Protein AF-A0A1T4VF57-F1 (afdb_monomer_lite)

Foldseek 3Di:
DALLVVLLVVLLVVVVVVVVVVVVPPPPDDQLDDDPPVVLVVVVVLLCCLDPNNVVVVLVVLLCVCVVVVPDPVVSVVLNVVLVVLLVVLVVVQVVVLVVDFAFDPVLQVLCVVVLAVGSVRLVVDDLVSVLVSLVVCCVSGDPSVSVVCNVDSGGPPPDSSCSSVSSSSSSSSSVCVSVVVVCVVVVVVVVVVVVVVVVVVVVVD

Sequence (206 aa):
MNNYIKCGLFCSAALFIFAIISSAFFSGIELTGSVSETLGKMFTYASWSAGKQGFLITTALFCLIPFFFKWPRKKTLSVLLCFGVVLGASFVTKTVVKHVTQEPRPYTQTLASLGKVPSSAAFYDSTPESRAEILSSASHDISPWRMVHWKGETNYSFPSGHTIFAAASAIFWGALLMAEGYRLAAWLRGCVAAWLRGCVAAWLRG

Organism: NCBI:txid1121868

Secondary structure (DSSP, 8-state):
--HHHHHHHHHHHHHHHHHHHHHHTTTT--SSS---HHHHHHHHHHHHHTSTTTHHHHHHHHHHHHHHTT--HHHHHHHHHHHHHHHHHHHHHHHHHHTT--PPPHHHHHHHHTTSSS-HHHHHHS-HHHHHHHHHHTTTTS-HHHHHHHHH--S-SSS-HHHHHHHHHHHHHHHHHHHTT-THHHHHHHHHHHHHHHHHHHHS--

Structure (mmCIF, N/CA/C/O backbone):
data_AF-A0A1T4VF57-F1
#
_entry.id   AF-A0A1T4VF57-F1
#
loop_
_atom_site.group_PDB
_atom_site.id
_atom_site.type_symbol
_atom_site.label_atom_id
_atom_site.label_alt_id
_atom_site.label_comp_id
_atom_site.label_asym_id
_atom_site.label_entity_id
_atom_site.label_seq_id
_atom_site.pdbx_PDB_ins_code
_atom_site.Cartn_x
_atom_site.Cartn_y
_atom_site.Cartn_z
_atom_site.occupancy
_atom_site.B_iso_or_equiv
_atom_site.auth_seq_id
_atom_site.auth_comp_id
_atom_site.auth_asym_id
_atom_site.auth_atom_id
_atom_site.pdbx_PDB_model_num
ATOM 1 N N . MET A 1 1 ? -26.279 6.741 9.078 1.00 59.22 1 MET A N 1
ATOM 2 C CA . MET A 1 1 ? -25.029 6.087 8.619 1.00 59.22 1 MET A CA 1
ATOM 3 C C . MET A 1 1 ? -24.095 5.884 9.808 1.00 59.22 1 MET A C 1
ATOM 5 O O . MET A 1 1 ? -23.820 6.862 10.498 1.00 59.22 1 MET A O 1
ATOM 9 N N . ASN A 1 2 ? -23.670 4.641 10.068 1.00 86.19 2 ASN A N 1
ATOM 10 C CA . ASN A 1 2 ? -22.771 4.264 11.171 1.00 86.19 2 ASN A CA 1
ATOM 11 C C . ASN A 1 2 ? -21.453 5.075 11.119 1.00 86.19 2 ASN A C 1
ATOM 13 O O . ASN A 1 2 ? -20.965 5.368 10.026 1.00 86.19 2 ASN A O 1
ATOM 17 N N . ASN A 1 3 ? -20.880 5.440 12.272 1.00 85.38 3 ASN A N 1
ATOM 18 C CA . ASN A 1 3 ? -19.659 6.253 12.358 1.00 85.38 3 ASN A CA 1
ATOM 19 C C . ASN A 1 3 ? -18.481 5.605 11.607 1.00 85.38 3 ASN A C 1
ATOM 21 O O . ASN A 1 3 ? -17.795 6.272 10.839 1.00 85.38 3 ASN A O 1
ATOM 25 N N . TYR A 1 4 ? -18.327 4.282 11.719 1.00 83.75 4 TYR A N 1
ATOM 26 C CA . TYR A 1 4 ? -17.299 3.529 10.989 1.00 83.75 4 TYR A CA 1
ATOM 27 C C . TYR A 1 4 ? -17.439 3.646 9.464 1.00 83.75 4 TYR A C 1
ATOM 29 O O . TYR A 1 4 ? -16.440 3.776 8.763 1.00 83.75 4 TYR A O 1
ATOM 37 N N . ILE A 1 5 ? -18.672 3.670 8.946 1.00 85.19 5 ILE A N 1
ATOM 38 C CA . ILE A 1 5 ? -18.937 3.822 7.506 1.00 85.19 5 ILE A CA 1
ATOM 39 C C . ILE A 1 5 ? -18.572 5.239 7.046 1.00 85.19 5 ILE A C 1
ATOM 41 O O . ILE A 1 5 ? -17.954 5.401 5.998 1.00 85.19 5 ILE A O 1
ATOM 45 N N . LYS A 1 6 ? -18.893 6.267 7.847 1.00 85.44 6 LYS A N 1
ATOM 46 C CA . LYS A 1 6 ? -18.493 7.658 7.566 1.00 85.44 6 LYS A CA 1
ATOM 47 C C . LYS A 1 6 ? -16.972 7.799 7.492 1.00 85.44 6 LYS A C 1
ATOM 49 O O . LYS A 1 6 ? -16.463 8.363 6.527 1.00 85.44 6 LYS A O 1
ATOM 54 N N . CYS A 1 7 ? -16.252 7.256 8.474 1.00 84.25 7 CYS A N 1
ATOM 55 C CA . CYS A 1 7 ? -14.790 7.277 8.490 1.00 84.25 7 CYS A CA 1
ATOM 56 C C . CYS A 1 7 ? -14.190 6.476 7.325 1.00 84.25 7 CYS A C 1
ATOM 58 O O . CYS A 1 7 ? -13.241 6.938 6.700 1.00 84.25 7 CYS A O 1
ATOM 60 N N . GLY A 1 8 ? -14.775 5.324 6.979 1.00 85.12 8 GLY A N 1
ATOM 61 C CA . GLY A 1 8 ? -14.369 4.516 5.825 1.00 85.12 8 GLY A CA 1
ATOM 62 C C . GLY A 1 8 ? -14.501 5.260 4.501 1.00 85.12 8 GLY A C 1
ATOM 63 O O . GLY A 1 8 ? -13.555 5.296 3.709 1.00 85.12 8 GLY A O 1
ATOM 64 N N . LEU A 1 9 ? -15.645 5.913 4.284 1.00 86.62 9 LEU A N 1
ATOM 65 C CA . LEU A 1 9 ? -15.885 6.715 3.088 1.00 86.62 9 LEU A CA 1
ATOM 66 C C . LEU A 1 9 ? -14.925 7.907 3.013 1.00 86.62 9 LEU A C 1
ATOM 68 O O . LEU A 1 9 ? -14.359 8.167 1.955 1.00 86.62 9 LEU A O 1
ATOM 72 N N . PHE A 1 10 ? -14.682 8.583 4.140 1.00 86.12 10 PHE A N 1
ATOM 73 C CA . PHE A 1 10 ? -13.715 9.677 4.214 1.00 86.12 10 PHE A CA 1
ATOM 74 C C . PHE A 1 10 ? -12.293 9.218 3.857 1.00 86.12 10 PHE A C 1
ATOM 76 O O . PHE A 1 10 ? -11.648 9.841 3.018 1.00 86.12 10 PHE A O 1
ATOM 83 N N . CYS A 1 11 ? -11.809 8.117 4.443 1.00 82.94 11 CYS A N 1
ATOM 84 C CA . CYS A 1 11 ? -10.487 7.568 4.129 1.00 82.94 11 CYS A CA 1
ATOM 85 C C . CYS A 1 11 ? -10.366 7.173 2.651 1.00 82.94 11 CYS A C 1
ATOM 87 O O . CYS A 1 11 ? -9.345 7.451 2.025 1.00 82.94 11 CYS A O 1
ATOM 89 N N . SER A 1 12 ? -11.418 6.581 2.083 1.00 83.75 12 SER A N 1
ATOM 90 C CA . SER A 1 12 ? -11.454 6.197 0.668 1.00 83.75 12 SER A CA 1
ATOM 91 C C . SER A 1 12 ? -11.411 7.422 -0.250 1.00 83.75 12 SER A C 1
ATOM 93 O O . SER A 1 12 ? -10.604 7.469 -1.176 1.00 83.75 12 SER A O 1
ATOM 95 N N . ALA A 1 13 ? -12.217 8.448 0.041 1.00 84.31 13 ALA A N 1
ATOM 96 C CA . ALA A 1 13 ? -12.228 9.699 -0.714 1.00 84.31 13 ALA A CA 1
ATOM 97 C C . ALA A 1 13 ? -10.881 10.433 -0.625 1.00 84.31 13 ALA A C 1
ATOM 99 O O . ALA A 1 13 ? -10.367 10.899 -1.638 1.00 84.31 13 ALA A O 1
ATOM 100 N N . ALA A 1 14 ? -10.274 10.489 0.564 1.00 82.75 14 ALA A N 1
ATOM 101 C CA . ALA A 1 14 ? -8.966 11.107 0.761 1.00 82.75 14 ALA A CA 1
ATOM 102 C C . ALA A 1 14 ? -7.865 10.401 -0.048 1.00 82.75 14 ALA A C 1
ATOM 104 O O . ALA A 1 14 ? -7.053 11.071 -0.682 1.00 82.75 14 ALA A O 1
ATOM 105 N N . LEU A 1 15 ? -7.859 9.063 -0.071 1.00 82.69 15 LEU A N 1
ATOM 106 C CA . LEU A 1 15 ? -6.923 8.290 -0.893 1.00 82.69 15 LEU A CA 1
ATOM 107 C C . LEU A 1 15 ? -7.159 8.498 -2.390 1.00 82.69 15 LEU A C 1
ATOM 109 O O . LEU A 1 15 ? -6.197 8.615 -3.143 1.00 82.69 15 LEU A O 1
ATOM 113 N N . PHE A 1 16 ? -8.418 8.573 -2.821 1.00 82.56 16 PHE A N 1
ATOM 114 C CA . PHE A 1 16 ? -8.754 8.808 -4.223 1.00 82.56 16 PHE A CA 1
ATOM 115 C C . PHE A 1 16 ? -8.307 10.198 -4.693 1.00 82.56 16 PHE A C 1
ATOM 117 O O . PHE A 1 16 ? -7.649 10.320 -5.723 1.00 82.56 16 PHE A O 1
ATOM 124 N N . ILE A 1 17 ? -8.573 11.236 -3.895 1.00 82.75 17 ILE A N 1
ATOM 125 C CA . ILE A 1 17 ? -8.092 12.600 -4.154 1.00 82.75 17 ILE A CA 1
ATOM 126 C C . ILE A 1 17 ? -6.563 12.625 -4.186 1.00 82.75 17 ILE A C 1
ATOM 128 O O . ILE A 1 17 ? -5.978 13.191 -5.105 1.00 82.75 17 ILE A O 1
ATOM 132 N N . PHE A 1 18 ? -5.906 11.972 -3.224 1.00 81.62 18 PHE A N 1
ATOM 133 C CA . PHE A 1 18 ? -4.450 11.861 -3.205 1.00 81.62 18 PHE A CA 1
ATOM 134 C C . PHE A 1 18 ? -3.905 11.198 -4.477 1.00 81.62 18 PHE A C 1
ATOM 136 O O . PHE A 1 18 ? -2.915 11.675 -5.029 1.00 81.62 18 PHE A O 1
ATOM 143 N N . ALA A 1 19 ? -4.553 10.141 -4.972 1.00 79.50 19 ALA A N 1
ATOM 144 C CA . ALA A 1 19 ? -4.150 9.464 -6.199 1.00 79.50 19 ALA A CA 1
ATOM 145 C C . ALA A 1 19 ? -4.325 10.356 -7.439 1.00 79.50 19 ALA A C 1
ATOM 147 O O . ALA A 1 19 ? -3.409 10.427 -8.255 1.00 79.50 19 ALA A O 1
ATOM 148 N N . ILE A 1 20 ? -5.444 11.084 -7.550 1.00 81.06 20 ILE A N 1
ATOM 149 C CA . ILE A 1 20 ? -5.685 12.041 -8.646 1.00 81.06 20 ILE A CA 1
ATOM 150 C C . ILE A 1 20 ? -4.621 13.136 -8.641 1.00 81.06 20 ILE A C 1
ATOM 152 O O . ILE A 1 20 ? -3.968 13.370 -9.655 1.00 81.06 20 ILE A O 1
ATOM 156 N N . ILE A 1 21 ? -4.421 13.779 -7.491 1.00 80.56 21 ILE A N 1
ATOM 157 C CA . ILE A 1 21 ? -3.434 14.846 -7.331 1.00 80.56 21 ILE A CA 1
ATOM 158 C C . ILE A 1 21 ? -2.050 14.316 -7.697 1.00 80.56 21 ILE A C 1
ATOM 160 O O . ILE A 1 21 ? -1.373 14.914 -8.525 1.00 80.56 21 ILE A O 1
ATOM 164 N N . SER A 1 22 ? -1.662 13.162 -7.148 1.00 75.50 22 SER A N 1
ATOM 165 C CA . SER A 1 22 ? -0.385 12.529 -7.478 1.00 75.50 22 SER A CA 1
ATOM 166 C C . SER A 1 22 ? -0.264 12.306 -8.983 1.00 75.50 22 SER A C 1
ATOM 168 O O . SER A 1 22 ? 0.724 12.725 -9.562 1.00 75.50 22 SER A O 1
ATOM 170 N N . SER A 1 23 ? -1.280 11.755 -9.653 1.00 73.19 23 SER A N 1
ATOM 171 C CA . SER A 1 23 ? -1.226 11.515 -11.103 1.00 73.19 23 SER A CA 1
ATOM 172 C C . SER A 1 23 ? -1.010 12.788 -11.936 1.00 73.19 23 SER A C 1
ATOM 174 O O . SER A 1 23 ? -0.309 12.739 -12.945 1.00 73.19 23 SER A O 1
ATOM 176 N N . ALA A 1 24 ? -1.523 13.939 -11.485 1.00 76.25 24 ALA A N 1
ATOM 177 C CA . ALA A 1 24 ? -1.346 15.218 -12.172 1.00 76.25 24 ALA A CA 1
ATOM 178 C C . ALA A 1 24 ? 0.107 15.729 -12.127 1.00 76.25 24 ALA A C 1
ATOM 180 O O . ALA A 1 24 ? 0.554 16.404 -13.053 1.00 76.25 24 ALA A O 1
ATOM 181 N N . PHE A 1 25 ? 0.868 15.369 -11.089 1.00 66.31 25 PHE A N 1
ATOM 182 C CA . PHE A 1 25 ? 2.272 15.765 -10.924 1.00 66.31 25 PHE A CA 1
ATOM 183 C C . PHE A 1 25 ? 3.276 14.833 -11.622 1.00 66.31 25 PHE A C 1
ATOM 185 O O . PHE A 1 25 ? 4.469 15.119 -11.615 1.00 66.31 25 PHE A O 1
ATOM 192 N N . PHE A 1 26 ? 2.830 13.720 -12.215 1.00 62.88 26 PHE A N 1
ATOM 193 C CA . PHE A 1 26 ? 3.717 12.700 -12.796 1.00 62.88 26 PHE A CA 1
ATOM 194 C C . PHE A 1 26 ? 4.011 12.890 -14.294 1.00 62.88 26 PHE A C 1
ATOM 196 O O . PHE A 1 26 ? 4.678 12.046 -14.898 1.00 62.88 26 PHE A O 1
ATOM 203 N N . SER A 1 27 ? 3.548 13.977 -14.918 1.00 57.00 27 SER A N 1
ATOM 204 C CA . SER A 1 27 ? 3.875 14.248 -16.321 1.00 57.00 27 SER A CA 1
ATOM 205 C C . SER A 1 27 ? 5.373 14.564 -16.475 1.00 57.00 27 SER A C 1
ATOM 207 O O . SER A 1 27 ? 5.879 15.524 -15.905 1.00 57.00 27 SER A O 1
ATOM 209 N N . GLY A 1 28 ? 6.097 13.724 -17.226 1.00 59.72 28 GLY A N 1
ATOM 210 C CA . GLY A 1 28 ? 7.504 13.959 -17.587 1.00 59.72 28 GLY A CA 1
ATOM 211 C C . GLY A 1 28 ? 8.575 13.308 -16.699 1.00 59.72 28 GLY A C 1
ATOM 212 O O . GLY A 1 28 ? 9.713 13.767 -16.715 1.00 59.72 28 GLY A O 1
ATOM 213 N N . ILE A 1 29 ? 8.270 12.251 -15.933 1.00 64.88 29 ILE A N 1
ATOM 214 C CA . ILE A 1 29 ? 9.313 11.542 -15.164 1.00 64.88 29 ILE A CA 1
ATOM 215 C C . ILE A 1 29 ? 10.282 10.815 -16.101 1.00 64.88 29 ILE A C 1
ATOM 217 O O . ILE A 1 29 ? 9.930 9.825 -16.744 1.00 64.88 29 ILE A O 1
ATOM 221 N N . GLU A 1 30 ? 11.536 11.256 -16.102 1.00 70.94 30 GLU A N 1
ATOM 222 C CA . GLU A 1 30 ? 12.610 10.596 -16.830 1.00 70.94 30 GLU A CA 1
ATOM 223 C C . GLU A 1 30 ? 13.088 9.336 -16.087 1.00 70.94 30 GLU A C 1
ATOM 225 O O . GLU A 1 30 ? 13.605 9.378 -14.962 1.00 70.94 30 GLU A O 1
ATOM 230 N N . LEU A 1 31 ? 12.917 8.170 -16.722 1.00 71.44 31 LEU A N 1
ATOM 231 C CA . LEU A 1 31 ? 13.241 6.885 -16.103 1.00 71.44 31 LEU A CA 1
ATOM 232 C C . LEU A 1 31 ? 14.736 6.497 -16.171 1.00 71.44 31 LEU A C 1
ATOM 234 O O . LEU A 1 31 ? 15.121 5.447 -15.650 1.00 71.44 31 LEU A O 1
ATOM 238 N N . THR A 1 32 ? 15.564 7.365 -16.738 1.00 71.06 32 THR A N 1
ATOM 239 C CA . THR A 1 32 ? 17.026 7.247 -16.865 1.00 71.06 32 THR A CA 1
ATOM 240 C C . THR A 1 32 ? 17.776 8.209 -15.941 1.00 71.06 32 THR A C 1
ATOM 242 O O . THR A 1 32 ? 18.939 7.975 -15.629 1.00 71.06 32 THR A O 1
ATOM 245 N N . GLY A 1 33 ? 17.105 9.245 -15.424 1.00 72.00 33 GLY A N 1
ATOM 246 C CA . GLY A 1 33 ? 17.726 10.253 -14.565 1.00 72.00 33 GLY A CA 1
ATOM 247 C C . GLY A 1 33 ? 18.316 9.683 -13.269 1.00 72.00 33 GLY A C 1
ATOM 248 O O . GLY A 1 33 ? 17.752 8.774 -12.639 1.00 72.00 33 GLY A O 1
ATOM 249 N N . SER A 1 34 ? 19.450 10.245 -12.840 1.00 68.75 34 SER A N 1
ATOM 250 C CA . SER A 1 34 ? 20.095 9.899 -11.574 1.00 68.75 34 SER A CA 1
ATOM 251 C C . SER A 1 34 ? 19.239 10.363 -10.394 1.00 68.75 34 SER A C 1
ATOM 253 O O . SER A 1 34 ? 18.943 11.547 -10.252 1.00 68.75 34 SER A O 1
ATOM 255 N N . VAL A 1 35 ? 18.869 9.432 -9.518 1.00 72.94 35 VAL A N 1
ATOM 256 C CA . VAL A 1 35 ? 18.159 9.721 -8.265 1.00 72.94 35 VAL A CA 1
ATOM 257 C C . VAL A 1 35 ? 19.131 9.514 -7.112 1.00 72.94 35 VAL A C 1
ATOM 259 O O . VAL A 1 35 ? 19.885 8.541 -7.121 1.00 72.94 35 VAL A O 1
ATOM 262 N N . SER A 1 36 ? 19.094 10.399 -6.110 1.00 81.88 36 SER A N 1
ATOM 263 C CA . SER A 1 36 ? 19.873 10.238 -4.876 1.00 81.88 36 SER A CA 1
ATOM 264 C C . SER A 1 36 ? 19.669 8.841 -4.282 1.00 81.88 36 SER A C 1
ATOM 266 O O . SER A 1 36 ? 18.532 8.378 -4.142 1.00 81.88 36 SER A O 1
ATOM 268 N N . GLU A 1 37 ? 20.757 8.175 -3.889 1.00 78.44 37 GLU A N 1
ATOM 269 C CA . GLU A 1 37 ? 20.686 6.831 -3.310 1.00 78.44 37 GLU A CA 1
ATOM 270 C C . GLU A 1 37 ? 19.762 6.758 -2.094 1.00 78.44 37 GLU A C 1
ATOM 272 O O . GLU A 1 37 ? 19.030 5.783 -1.924 1.00 78.44 37 GLU A O 1
ATOM 277 N N . THR A 1 38 ? 19.777 7.792 -1.252 1.00 83.19 38 THR A N 1
ATOM 278 C CA . THR A 1 38 ? 18.934 7.869 -0.057 1.00 83.19 38 THR A CA 1
ATOM 279 C C . THR A 1 38 ? 17.457 7.856 -0.437 1.00 83.19 38 THR A C 1
ATOM 281 O O . THR A 1 38 ? 16.671 7.111 0.148 1.00 83.19 38 THR A O 1
ATOM 284 N N . LEU A 1 39 ? 17.078 8.623 -1.461 1.00 77.38 39 LEU A N 1
ATOM 285 C CA . LEU A 1 39 ? 15.704 8.676 -1.950 1.00 77.38 39 LEU A CA 1
ATOM 286 C C . LEU A 1 39 ? 15.277 7.343 -2.587 1.00 77.38 39 LEU A C 1
ATOM 288 O O . LEU A 1 39 ? 14.192 6.842 -2.292 1.00 77.38 39 LEU A O 1
ATOM 292 N N . GLY A 1 40 ? 16.155 6.715 -3.376 1.00 74.88 40 GLY A N 1
ATOM 293 C CA . GLY A 1 40 ? 15.913 5.381 -3.940 1.00 74.88 40 GLY A CA 1
ATOM 294 C C . GLY A 1 40 ? 15.723 4.302 -2.864 1.00 74.88 40 GLY A C 1
ATOM 295 O O . GLY A 1 40 ? 14.817 3.469 -2.964 1.00 74.88 40 GLY A O 1
ATOM 296 N N . LYS A 1 41 ? 16.519 4.346 -1.787 1.00 80.31 41 LYS A N 1
ATOM 297 C CA . LYS A 1 41 ? 16.377 3.454 -0.621 1.00 80.31 41 LYS A CA 1
ATOM 298 C C . LYS A 1 41 ? 15.048 3.679 0.103 1.00 80.31 41 LYS A C 1
ATOM 300 O O . LYS A 1 41 ? 14.370 2.704 0.417 1.00 80.31 41 LYS A O 1
ATOM 305 N N . MET A 1 42 ? 14.628 4.932 0.303 1.00 81.31 42 MET A N 1
ATOM 306 C CA . MET A 1 42 ? 13.330 5.243 0.920 1.00 81.31 42 MET A CA 1
ATOM 307 C C . MET A 1 42 ? 12.158 4.666 0.121 1.00 81.31 42 MET A C 1
ATOM 309 O O . MET A 1 42 ? 11.319 3.974 0.696 1.00 81.31 42 MET A O 1
ATOM 313 N N . PHE A 1 43 ? 12.121 4.873 -1.200 1.00 80.25 43 PHE A N 1
ATOM 314 C CA . PHE A 1 43 ? 11.073 4.284 -2.042 1.00 80.25 43 PHE A CA 1
ATOM 315 C C . PHE A 1 43 ? 11.113 2.757 -2.046 1.00 80.25 43 PHE A C 1
ATOM 317 O O . PHE A 1 43 ? 10.067 2.109 -2.023 1.00 80.25 43 PHE A O 1
ATOM 324 N N . THR A 1 44 ? 12.312 2.175 -2.012 1.00 76.94 44 THR A N 1
ATOM 325 C CA . THR A 1 44 ? 12.486 0.723 -1.940 1.00 76.94 44 THR A CA 1
ATOM 326 C C . THR A 1 44 ? 11.897 0.155 -0.656 1.00 76.94 44 THR A C 1
ATOM 328 O O . THR A 1 44 ? 11.077 -0.757 -0.727 1.00 76.94 44 THR A O 1
ATOM 331 N N . TYR A 1 45 ? 12.240 0.717 0.505 1.00 81.06 45 TYR A N 1
ATOM 332 C CA . TYR A 1 45 ? 11.702 0.249 1.782 1.00 81.06 45 TYR A CA 1
ATOM 333 C C . TYR A 1 45 ? 10.200 0.499 1.912 1.00 81.06 45 TYR A C 1
ATOM 335 O O . TYR A 1 45 ? 9.482 -0.373 2.402 1.00 81.06 45 TYR A O 1
ATOM 343 N N . ALA A 1 46 ? 9.706 1.638 1.418 1.00 79.44 46 ALA A N 1
ATOM 344 C CA . ALA A 1 46 ? 8.275 1.914 1.371 1.00 79.44 46 ALA A CA 1
ATOM 345 C C . ALA A 1 46 ? 7.536 0.854 0.537 1.00 79.44 46 ALA A C 1
ATOM 347 O O . ALA A 1 46 ? 6.554 0.281 1.007 1.00 79.44 46 ALA A O 1
ATOM 348 N N . SER A 1 47 ? 8.046 0.520 -0.652 1.00 79.00 47 SER A N 1
ATOM 349 C CA . SER A 1 47 ? 7.466 -0.523 -1.505 1.00 79.00 47 SER A CA 1
ATOM 350 C C . SER A 1 47 ? 7.543 -1.908 -0.849 1.00 79.00 47 SER A C 1
ATOM 352 O O . SER A 1 47 ? 6.535 -2.606 -0.742 1.00 79.00 47 SER A O 1
ATOM 354 N N . TRP A 1 48 ? 8.705 -2.283 -0.299 1.00 83.44 48 TRP A N 1
ATOM 355 C CA . TRP A 1 48 ? 8.905 -3.572 0.374 1.00 83.44 48 TRP A CA 1
ATOM 356 C C . TRP A 1 48 ? 7.999 -3.767 1.584 1.00 83.44 48 TRP A C 1
ATOM 358 O O . TRP A 1 48 ? 7.542 -4.887 1.811 1.00 83.44 48 TRP A O 1
ATOM 368 N N . SER A 1 49 ? 7.687 -2.699 2.326 1.00 79.88 49 SER A N 1
ATOM 369 C CA . SER A 1 49 ? 6.756 -2.760 3.459 1.00 79.88 49 SER A CA 1
ATOM 370 C C . SER A 1 49 ? 5.361 -3.255 3.049 1.00 79.88 49 SER A C 1
ATOM 372 O O . SER A 1 49 ? 4.684 -3.923 3.830 1.00 79.88 49 SER A O 1
ATOM 374 N N . ALA A 1 50 ? 4.953 -2.995 1.805 1.00 80.88 50 ALA A N 1
ATOM 375 C CA . ALA A 1 50 ? 3.694 -3.459 1.236 1.00 80.88 50 ALA A CA 1
ATOM 376 C C . ALA A 1 50 ? 3.841 -4.728 0.373 1.00 80.88 50 ALA A C 1
ATOM 378 O O . ALA A 1 50 ? 2.861 -5.201 -0.207 1.00 80.88 50 ALA A O 1
ATOM 379 N N . GLY A 1 51 ? 5.066 -5.237 0.224 1.00 81.69 51 GLY A N 1
ATOM 380 C CA . GLY A 1 51 ? 5.434 -6.282 -0.729 1.00 81.69 51 GLY A CA 1
ATOM 381 C C . GLY A 1 51 ? 5.640 -7.639 -0.100 1.00 81.69 51 GLY A C 1
ATOM 382 O O . GLY A 1 51 ? 5.528 -7.796 1.109 1.00 81.69 51 GLY A O 1
ATOM 383 N N . LYS A 1 52 ? 5.991 -8.644 -0.908 1.00 82.88 52 LYS A N 1
ATOM 384 C CA . LYS A 1 52 ? 6.222 -10.018 -0.419 1.00 82.88 52 LYS A CA 1
ATOM 385 C C . LYS A 1 52 ? 7.237 -10.061 0.735 1.00 82.88 52 LYS A C 1
ATOM 387 O O . LYS A 1 52 ? 7.107 -10.885 1.631 1.00 82.88 52 LYS A O 1
ATOM 392 N N . GLN A 1 53 ? 8.223 -9.170 0.701 1.00 82.00 53 GLN A N 1
ATOM 393 C CA . GLN A 1 53 ? 9.315 -9.066 1.662 1.00 82.00 53 GLN A CA 1
ATOM 394 C C . GLN A 1 53 ? 8.849 -8.558 3.035 1.00 82.00 53 GLN A C 1
ATOM 396 O O . GLN A 1 53 ? 9.306 -9.069 4.052 1.00 82.00 53 GLN A O 1
ATOM 401 N N . GLY A 1 54 ? 7.957 -7.562 3.077 1.00 84.38 54 GLY A N 1
ATOM 402 C CA . GLY A 1 54 ? 7.560 -6.875 4.312 1.00 84.38 54 GLY A CA 1
ATOM 403 C C . GLY A 1 54 ? 6.096 -7.047 4.716 1.00 84.38 54 GLY A C 1
ATOM 404 O O . GLY A 1 54 ? 5.746 -6.715 5.843 1.00 84.38 54 GLY A O 1
ATOM 405 N N . PHE A 1 55 ? 5.245 -7.608 3.855 1.00 88.31 55 PHE A N 1
ATOM 406 C CA . PHE A 1 55 ? 3.798 -7.721 4.069 1.00 88.31 55 PHE A CA 1
ATOM 407 C C . PHE A 1 55 ? 3.444 -8.387 5.403 1.00 88.31 55 PHE A C 1
ATOM 409 O O . PHE A 1 55 ? 2.586 -7.882 6.126 1.00 88.31 55 PHE A O 1
ATOM 416 N N . LEU A 1 56 ? 4.111 -9.492 5.757 1.00 91.94 56 LEU A N 1
ATOM 417 C CA . LEU A 1 56 ? 3.853 -10.197 7.017 1.00 91.94 56 LEU A CA 1
ATOM 418 C C . LEU A 1 56 ? 4.231 -9.346 8.231 1.00 91.94 56 LEU A C 1
ATOM 420 O O . LEU A 1 56 ? 3.477 -9.297 9.199 1.00 91.94 56 LEU A O 1
ATOM 424 N N . ILE A 1 57 ? 5.361 -8.640 8.156 1.00 91.38 57 ILE A N 1
ATOM 425 C CA . ILE A 1 57 ? 5.836 -7.761 9.229 1.00 91.38 57 ILE A CA 1
ATOM 426 C C . ILE A 1 57 ? 4.854 -6.601 9.405 1.00 91.38 57 ILE A C 1
ATOM 428 O O . ILE A 1 57 ? 4.355 -6.376 10.503 1.00 91.38 57 ILE A O 1
ATOM 432 N N . THR A 1 58 ? 4.502 -5.911 8.320 1.00 88.31 58 THR A N 1
ATOM 433 C CA . THR A 1 58 ? 3.555 -4.788 8.338 1.00 88.31 58 THR A CA 1
ATOM 434 C C . THR A 1 58 ? 2.175 -5.215 8.837 1.00 88.31 58 THR A C 1
ATOM 436 O O . THR A 1 58 ? 1.572 -4.536 9.665 1.00 88.31 58 THR A O 1
ATOM 439 N N . THR A 1 59 ? 1.684 -6.373 8.392 1.00 93.06 59 THR A N 1
ATOM 440 C CA . THR A 1 59 ? 0.412 -6.945 8.858 1.00 93.06 59 THR A CA 1
ATOM 441 C C . THR A 1 59 ? 0.463 -7.273 10.347 1.00 93.06 59 THR A C 1
ATOM 443 O O . THR A 1 59 ? -0.475 -6.942 11.071 1.00 93.06 59 THR A O 1
ATOM 446 N N . ALA A 1 60 ? 1.559 -7.867 10.829 1.00 94.06 60 ALA A N 1
ATOM 447 C CA . ALA A 1 60 ? 1.748 -8.146 12.248 1.00 94.06 60 ALA A CA 1
ATOM 448 C C . ALA A 1 60 ? 1.742 -6.853 13.075 1.00 94.06 60 ALA A C 1
ATOM 450 O O . ALA A 1 60 ? 1.018 -6.776 14.063 1.00 94.06 60 ALA A O 1
ATOM 451 N N . LEU A 1 61 ? 2.454 -5.810 12.633 1.00 91.88 61 LEU A N 1
ATOM 452 C CA . LEU A 1 61 ? 2.460 -4.499 13.290 1.00 91.88 61 LEU A CA 1
ATOM 453 C C . LEU A 1 61 ? 1.056 -3.890 13.374 1.00 91.88 61 LEU A C 1
ATOM 455 O O . LEU A 1 61 ? 0.656 -3.413 14.435 1.00 91.88 61 LEU A O 1
ATOM 459 N N . PHE A 1 62 ? 0.272 -3.960 12.296 1.00 91.00 62 PHE A N 1
ATOM 460 C CA . PHE A 1 62 ? -1.126 -3.536 12.326 1.00 91.00 62 PHE A CA 1
ATOM 461 C C . PHE A 1 62 ? -1.959 -4.357 13.319 1.00 91.00 62 PHE A C 1
ATOM 463 O O . PHE A 1 62 ? -2.724 -3.796 14.102 1.00 91.00 62 PHE A O 1
ATOM 470 N N . CYS A 1 63 ? -1.767 -5.676 13.361 1.00 93.88 63 CYS A N 1
ATOM 471 C CA . CYS A 1 63 ? -2.466 -6.552 14.301 1.00 93.88 63 CYS A CA 1
ATOM 472 C C . CYS A 1 63 ? -2.100 -6.289 15.773 1.00 93.88 63 CYS A C 1
ATOM 474 O O . CYS A 1 63 ? -2.861 -6.687 16.654 1.00 93.88 63 CYS A O 1
ATOM 476 N N . LEU A 1 64 ? -0.992 -5.594 16.062 1.00 93.25 64 LEU A N 1
ATOM 477 C CA . LEU A 1 64 ? -0.616 -5.183 17.420 1.00 93.25 64 LEU A CA 1
ATOM 478 C C . LEU A 1 64 ? -1.380 -3.945 17.922 1.00 93.25 64 LEU A C 1
ATOM 480 O O . LEU A 1 64 ? -1.455 -3.725 19.133 1.00 93.25 64 LEU A O 1
ATOM 484 N N . ILE A 1 65 ? -2.000 -3.161 17.032 1.00 90.31 65 ILE A N 1
ATOM 485 C CA . ILE A 1 65 ? -2.711 -1.917 17.379 1.00 90.31 65 ILE A CA 1
ATOM 486 C C . ILE A 1 65 ? -3.776 -2.119 18.478 1.00 90.31 65 ILE A C 1
ATOM 488 O O . ILE A 1 65 ? -3.752 -1.371 19.460 1.00 90.31 65 ILE A O 1
ATOM 492 N N . PRO A 1 66 ? -4.684 -3.117 18.403 1.00 91.38 66 PRO A N 1
ATOM 493 C CA . PRO A 1 66 ? -5.696 -3.330 19.440 1.00 91.38 66 PRO A CA 1
ATOM 494 C C . PRO A 1 66 ? -5.103 -3.616 20.824 1.00 91.38 66 PRO A C 1
ATOM 496 O O . PRO A 1 66 ? -5.696 -3.251 21.840 1.00 91.38 66 PRO A O 1
ATOM 499 N N . PHE A 1 67 ? -3.936 -4.266 20.871 1.00 91.06 67 PHE A N 1
ATOM 500 C CA . PHE A 1 67 ? -3.243 -4.600 22.114 1.00 91.06 67 PHE A CA 1
ATOM 501 C C . PHE A 1 67 ? -2.576 -3.369 22.723 1.00 91.06 67 PHE A C 1
ATOM 503 O O . PHE A 1 67 ? -2.666 -3.166 23.933 1.00 91.06 67 PHE A O 1
ATOM 510 N N . PHE A 1 68 ? -1.994 -2.504 21.887 1.00 87.12 68 PHE A N 1
ATOM 511 C CA . PHE A 1 68 ? -1.434 -1.224 22.322 1.00 87.12 68 PHE A CA 1
ATOM 512 C C . PHE A 1 68 ? -2.499 -0.329 22.973 1.00 87.12 68 PHE A C 1
ATOM 514 O O . PHE A 1 68 ? -2.277 0.236 24.042 1.00 87.12 68 PHE A O 1
ATOM 521 N N . PHE A 1 69 ? -3.697 -0.274 22.384 1.00 85.75 69 PHE A N 1
ATOM 522 C CA . PHE A 1 69 ? -4.834 0.475 22.930 1.00 85.75 69 PHE A CA 1
ATOM 523 C C . PHE A 1 69 ? -5.673 -0.300 23.960 1.00 85.75 69 PHE A C 1
ATOM 525 O O . PHE A 1 69 ? -6.716 0.195 24.390 1.00 85.75 69 PHE A O 1
ATOM 532 N N . LYS A 1 70 ? -5.229 -1.496 24.378 1.00 90.19 70 LYS A N 1
ATOM 533 C CA . LYS A 1 70 ? -5.878 -2.340 25.399 1.00 90.19 70 LYS A CA 1
ATOM 534 C C . LYS A 1 70 ? -7.376 -2.571 25.147 1.00 90.19 70 LYS A C 1
ATOM 536 O O . LYS A 1 70 ? -8.192 -2.523 26.066 1.00 90.19 70 LYS A O 1
ATOM 541 N N . TRP A 1 71 ? -7.758 -2.812 23.895 1.00 91.19 71 TRP A N 1
ATOM 542 C CA . TRP A 1 71 ? -9.155 -3.061 23.542 1.00 91.19 71 TRP A CA 1
ATOM 543 C C . TRP A 1 71 ? -9.692 -4.369 24.151 1.00 91.19 71 TRP A C 1
ATOM 545 O O . TRP A 1 71 ? -8.939 -5.332 24.331 1.00 91.19 71 TRP A O 1
ATOM 555 N N . PRO A 1 72 ? -11.006 -4.447 24.448 1.00 95.38 72 PRO A N 1
ATOM 556 C CA . PRO A 1 72 ? -11.609 -5.654 25.003 1.00 95.38 72 PRO A CA 1
ATOM 557 C C . PRO A 1 72 ? -11.496 -6.831 24.026 1.00 95.38 72 PRO A C 1
ATOM 559 O O . PRO A 1 72 ? -11.686 -6.669 22.820 1.00 95.38 72 PRO A O 1
ATOM 562 N N . ARG A 1 73 ? -11.265 -8.045 24.552 1.00 93.69 73 ARG A N 1
ATOM 563 C CA . ARG A 1 73 ? -10.982 -9.265 23.759 1.00 93.69 73 ARG A CA 1
ATOM 564 C C . ARG A 1 73 ? -11.964 -9.503 22.608 1.00 93.69 73 ARG A C 1
ATOM 566 O O . ARG A 1 73 ? -11.538 -9.823 21.504 1.00 93.69 73 ARG A O 1
ATOM 573 N N . LYS A 1 74 ? -13.267 -9.304 22.846 1.00 94.06 74 LYS A N 1
ATOM 574 C CA . LYS A 1 74 ? -14.317 -9.473 21.824 1.00 94.06 74 LYS A CA 1
ATOM 575 C C . LYS A 1 74 ? -14.129 -8.521 20.636 1.00 94.06 74 LYS A C 1
ATOM 577 O O . LYS A 1 74 ? -14.259 -8.938 19.487 1.00 94.06 74 LYS A O 1
ATOM 582 N N . LYS A 1 75 ? -13.778 -7.260 20.908 1.00 92.31 75 LYS A N 1
ATOM 583 C CA . LYS A 1 75 ? -13.502 -6.246 19.883 1.00 92.31 75 LYS A CA 1
ATOM 584 C C . LYS A 1 75 ? -12.220 -6.571 19.128 1.00 92.31 75 LYS A C 1
ATOM 586 O O . LYS A 1 75 ? -12.232 -6.554 17.904 1.00 92.31 75 LYS A O 1
ATOM 591 N N . THR A 1 76 ? -11.152 -6.926 19.843 1.00 94.44 76 THR A N 1
ATOM 592 C CA . THR A 1 76 ? -9.875 -7.324 19.233 1.00 94.44 76 THR A CA 1
ATOM 593 C C . THR A 1 76 ? -10.062 -8.489 18.268 1.00 94.44 76 THR A C 1
ATOM 595 O O . THR A 1 76 ? -9.677 -8.377 17.110 1.00 94.44 76 THR A O 1
ATOM 598 N N . LEU A 1 77 ? -10.728 -9.567 18.696 1.00 95.94 77 LEU A N 1
ATOM 599 C CA . LEU A 1 77 ? -10.969 -10.726 17.836 1.00 95.94 77 LEU A CA 1
ATOM 600 C C . LEU A 1 77 ? -11.798 -10.360 16.595 1.00 95.94 77 LEU A C 1
ATOM 602 O O . LEU A 1 77 ? -11.451 -10.758 15.487 1.00 95.94 77 LEU A O 1
ATOM 606 N N . SER A 1 78 ? -12.848 -9.552 16.772 1.00 94.50 78 SER A N 1
ATOM 607 C CA . SER A 1 78 ? -13.704 -9.106 15.665 1.00 94.50 78 SER A CA 1
ATOM 608 C C . SER A 1 78 ? -12.935 -8.264 14.643 1.00 94.50 78 SER A C 1
ATOM 610 O O . SER A 1 78 ? -13.077 -8.473 13.441 1.00 94.50 78 SER A O 1
ATOM 612 N N . VAL A 1 79 ? -12.093 -7.335 15.107 1.00 94.75 79 VAL A N 1
ATOM 613 C CA . VAL A 1 79 ? -11.272 -6.477 14.240 1.00 94.75 79 VAL A CA 1
ATOM 614 C C . VAL A 1 79 ? -10.233 -7.296 13.482 1.00 94.75 79 VAL A C 1
ATOM 616 O O . VAL A 1 79 ? -10.097 -7.110 12.278 1.00 94.75 79 VAL A O 1
ATOM 619 N N . LEU A 1 80 ? -9.526 -8.210 14.154 1.00 96.12 80 LEU A N 1
ATOM 620 C CA . LEU A 1 80 ? -8.510 -9.046 13.509 1.00 96.12 80 LEU A CA 1
ATOM 621 C C . LEU A 1 80 ? -9.125 -9.961 12.445 1.00 96.12 80 LEU A C 1
ATOM 623 O O . LEU A 1 80 ? -8.595 -10.055 11.339 1.00 96.12 80 LEU A O 1
ATOM 627 N N . LEU A 1 81 ? -10.271 -10.579 12.745 1.00 96.44 81 LEU A N 1
ATOM 628 C CA . LEU A 1 81 ? -10.985 -11.421 11.788 1.00 96.44 81 LEU A CA 1
ATOM 629 C C . LEU A 1 81 ? -11.495 -10.601 10.596 1.00 96.44 81 LEU A C 1
ATOM 631 O O . LEU A 1 81 ? -11.296 -10.995 9.450 1.00 96.44 81 LEU A O 1
ATOM 635 N N . CYS A 1 82 ? -12.079 -9.428 10.849 1.00 94.94 82 CYS A N 1
ATOM 636 C CA . CY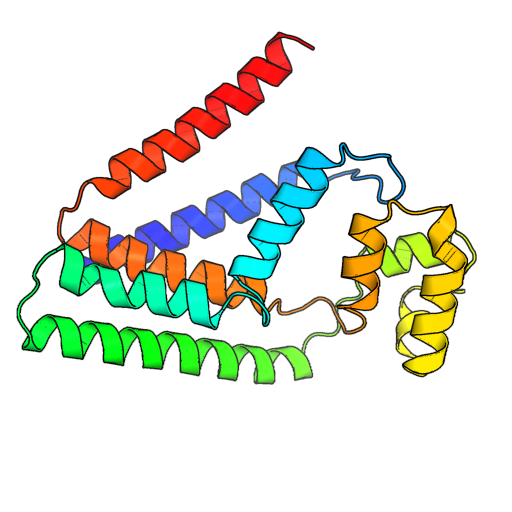S A 1 82 ? -12.542 -8.531 9.792 1.00 94.94 82 CYS A CA 1
ATOM 637 C C . CYS A 1 82 ? -11.382 -8.041 8.908 1.00 94.94 82 CYS A C 1
ATOM 639 O O . CYS A 1 82 ? -11.495 -8.058 7.684 1.00 94.94 82 CYS A O 1
ATOM 641 N N . PHE A 1 83 ? -10.238 -7.684 9.502 1.00 96.12 83 PHE A N 1
ATOM 642 C CA . PHE A 1 83 ? -9.049 -7.289 8.748 1.00 96.12 83 PHE A CA 1
ATOM 643 C C . PHE A 1 83 ? -8.529 -8.434 7.872 1.00 96.12 83 PHE A C 1
ATOM 645 O O . PHE A 1 83 ? -8.241 -8.224 6.695 1.00 96.12 83 PHE A O 1
ATOM 652 N N . GLY A 1 84 ? -8.483 -9.657 8.413 1.00 95.75 84 GLY A N 1
ATOM 653 C CA . GLY A 1 84 ? -8.121 -10.857 7.659 1.00 95.75 84 GLY A CA 1
ATOM 654 C C . GLY A 1 84 ? -9.045 -11.103 6.463 1.00 95.75 84 GLY A C 1
ATOM 655 O O . GLY A 1 84 ? -8.560 -11.360 5.363 1.00 95.75 84 GLY A O 1
ATOM 656 N N . VAL A 1 85 ? -10.361 -10.947 6.643 1.00 95.81 85 VAL A N 1
ATOM 657 C CA . VAL A 1 85 ? -11.347 -11.060 5.554 1.00 95.81 85 VAL A CA 1
ATOM 658 C C . VAL A 1 85 ? -11.130 -9.982 4.491 1.00 95.81 85 VAL A C 1
ATOM 660 O O . VAL A 1 85 ? -11.105 -10.302 3.305 1.00 95.81 85 VAL A O 1
ATOM 663 N N . VAL A 1 86 ? -10.920 -8.722 4.887 1.00 94.06 86 VAL A N 1
ATOM 664 C CA . VAL A 1 86 ? -10.659 -7.611 3.953 1.00 94.06 86 VAL A CA 1
ATOM 665 C C . VAL A 1 86 ? -9.389 -7.861 3.139 1.00 94.06 86 VAL A C 1
ATOM 667 O O . VAL A 1 86 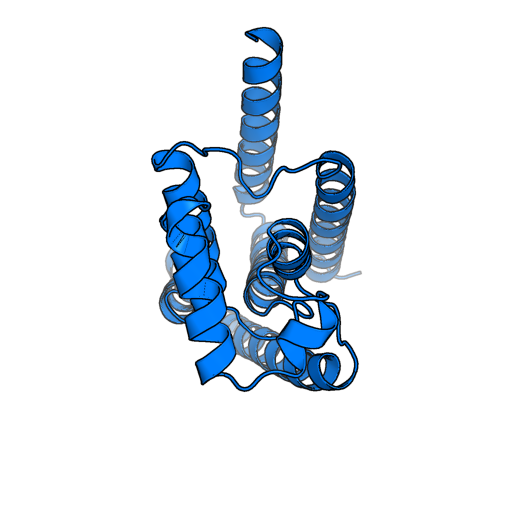? -9.401 -7.684 1.919 1.00 94.06 86 VAL A O 1
ATOM 670 N N . LEU A 1 87 ? -8.305 -8.309 3.777 1.00 93.06 87 LEU A N 1
ATOM 671 C CA . LEU A 1 87 ? -7.064 -8.652 3.080 1.00 93.06 87 LEU A CA 1
ATOM 672 C C . LEU A 1 87 ? -7.247 -9.850 2.142 1.00 93.06 87 LEU A C 1
ATOM 674 O O . LEU A 1 87 ? -6.831 -9.784 0.985 1.00 93.06 87 LEU A O 1
ATOM 678 N N . GLY A 1 88 ? -7.905 -10.916 2.604 1.00 92.62 88 GLY A N 1
ATOM 679 C CA . GLY A 1 88 ? -8.199 -12.096 1.792 1.00 92.62 88 GLY A CA 1
ATOM 680 C C . GLY A 1 88 ? -9.012 -11.745 0.546 1.00 92.62 88 GLY A C 1
ATOM 681 O O . GLY A 1 88 ? -8.604 -12.069 -0.569 1.00 92.62 88 GLY A O 1
ATOM 682 N N . ALA A 1 89 ? -10.102 -10.993 0.717 1.00 90.44 89 ALA A N 1
ATOM 683 C CA . ALA A 1 89 ? -10.925 -10.504 -0.388 1.00 90.44 89 ALA A CA 1
ATOM 684 C C . ALA A 1 89 ? -10.114 -9.634 -1.363 1.00 90.44 89 ALA A C 1
ATOM 686 O O . ALA A 1 89 ? -10.215 -9.800 -2.576 1.00 90.44 89 ALA A O 1
ATOM 687 N N . SER A 1 90 ? -9.245 -8.761 -0.844 1.00 87.81 90 SER A N 1
ATOM 688 C CA . SER A 1 90 ? -8.383 -7.898 -1.660 1.00 87.81 90 SER A CA 1
ATOM 689 C C . SER A 1 90 ? -7.421 -8.695 -2.554 1.00 87.81 90 SER A C 1
ATOM 691 O O . SER A 1 90 ? -7.214 -8.344 -3.718 1.00 87.81 90 SER A O 1
ATOM 693 N N . PHE A 1 91 ? -6.859 -9.800 -2.053 1.00 86.38 91 PHE A N 1
ATOM 694 C CA . PHE A 1 91 ? -6.001 -10.680 -2.853 1.00 86.38 91 PHE A CA 1
ATOM 695 C C . PHE A 1 91 ? -6.773 -11.506 -3.883 1.00 86.38 91 PHE A C 1
ATOM 697 O O . PHE A 1 91 ? -6.261 -11.726 -4.981 1.00 86.38 91 PHE A O 1
ATOM 704 N N . VAL A 1 92 ? -8.003 -11.922 -3.575 1.00 86.44 92 VAL A N 1
ATOM 705 C CA . VAL A 1 92 ? -8.869 -12.596 -4.554 1.00 86.44 92 VAL A CA 1
ATOM 706 C C . VAL A 1 92 ? -9.191 -11.652 -5.712 1.00 86.44 92 VAL A C 1
ATOM 708 O O . VAL A 1 92 ? -8.959 -12.007 -6.868 1.00 86.44 92 VAL A O 1
ATOM 711 N N . THR A 1 93 ? -9.615 -10.419 -5.416 1.00 81.31 93 THR A N 1
ATOM 712 C CA . THR A 1 93 ? -9.898 -9.397 -6.436 1.00 81.31 93 THR A CA 1
ATOM 713 C C . THR A 1 93 ? -8.685 -9.133 -7.323 1.00 81.31 93 THR A C 1
ATOM 715 O O . THR A 1 93 ? -8.820 -9.056 -8.542 1.00 81.31 93 THR A O 1
ATOM 718 N N . LYS A 1 94 ? -7.479 -9.063 -6.742 1.00 80.62 94 LYS A N 1
ATOM 719 C CA . LYS A 1 94 ? -6.230 -8.914 -7.503 1.00 80.62 94 LYS A CA 1
ATOM 720 C C . LYS A 1 94 ? -6.074 -10.010 -8.560 1.00 80.62 94 LYS A C 1
ATOM 722 O O . LYS A 1 94 ? -5.729 -9.705 -9.697 1.00 80.62 94 LYS A O 1
ATOM 727 N N . THR A 1 95 ? -6.293 -11.267 -8.179 1.00 77.56 95 THR A N 1
ATOM 728 C CA . THR A 1 95 ? -6.131 -12.419 -9.077 1.00 77.56 95 THR A CA 1
ATOM 729 C C . THR A 1 95 ? -7.128 -12.355 -10.227 1.00 77.56 95 THR A C 1
ATOM 731 O O . THR A 1 95 ? -6.728 -12.505 -11.374 1.00 77.56 95 THR A O 1
ATOM 734 N N . VAL A 1 96 ? -8.394 -12.035 -9.937 1.00 79.31 96 VAL A N 1
ATOM 735 C CA . VAL A 1 96 ? -9.448 -11.908 -10.956 1.00 79.31 96 VAL A CA 1
ATOM 736 C C . VAL A 1 96 ? -9.139 -10.779 -11.940 1.00 79.31 96 VAL A C 1
ATOM 738 O O . VAL A 1 96 ? -9.146 -10.994 -13.148 1.00 79.31 96 VAL A O 1
ATOM 741 N N . VAL A 1 97 ? -8.808 -9.586 -11.439 1.00 78.62 97 VAL A N 1
ATOM 742 C CA . VAL A 1 97 ? -8.558 -8.408 -12.288 1.00 78.62 97 VAL A CA 1
ATOM 743 C C . VAL A 1 97 ? -7.324 -8.608 -13.170 1.00 78.62 97 VAL A C 1
ATOM 745 O O . VAL A 1 97 ? -7.325 -8.194 -14.325 1.00 78.62 97 VAL A O 1
ATOM 748 N N . LYS A 1 98 ? -6.298 -9.318 -12.684 1.00 72.31 98 LYS A N 1
ATOM 749 C CA . LYS A 1 98 ? -5.074 -9.584 -13.453 1.00 72.31 98 LYS A CA 1
ATOM 750 C C . LYS A 1 98 ? -5.306 -10.441 -14.707 1.00 72.31 98 LYS A C 1
ATOM 752 O O . LYS A 1 98 ? -4.504 -10.369 -15.631 1.00 72.31 98 LYS A O 1
ATOM 757 N N . HIS A 1 99 ? -6.386 -11.222 -14.763 1.00 69.38 99 HIS A N 1
ATOM 758 C CA . HIS A 1 99 ? -6.765 -11.956 -15.977 1.00 69.38 99 HIS A CA 1
ATOM 759 C C . HIS A 1 99 ? -7.427 -11.068 -17.039 1.00 69.38 99 HIS A C 1
ATOM 761 O O . HIS A 1 99 ? -7.514 -11.474 -18.193 1.00 69.38 99 HIS A O 1
ATOM 767 N N . VAL A 1 100 ? -7.874 -9.869 -16.660 1.00 71.31 100 VAL A N 1
ATOM 768 C CA . VAL A 1 100 ? -8.631 -8.957 -17.527 1.00 71.31 100 VAL A CA 1
ATOM 769 C C . VAL A 1 100 ? -7.792 -7.741 -17.943 1.00 71.31 100 VAL A C 1
ATOM 771 O O . VAL A 1 100 ? -8.013 -7.188 -19.015 1.00 71.31 100 VAL A O 1
ATOM 774 N N . THR A 1 101 ? -6.806 -7.325 -17.137 1.00 73.56 101 THR A N 1
ATOM 775 C CA . THR A 1 101 ? -6.008 -6.110 -17.387 1.00 73.56 101 THR A CA 1
ATOM 776 C C . THR A 1 101 ? -4.569 -6.414 -17.811 1.00 73.56 101 THR A C 1
ATOM 778 O O . THR A 1 101 ? -3.794 -6.966 -17.031 1.00 73.56 101 THR A O 1
ATOM 781 N N . GLN A 1 102 ? -4.180 -5.976 -19.012 1.00 72.50 102 GLN A N 1
ATOM 782 C CA . GLN A 1 102 ? -2.824 -6.122 -19.565 1.00 72.50 102 GLN A CA 1
ATOM 783 C C . GLN A 1 102 ? -2.164 -4.759 -19.819 1.00 72.50 102 GLN A C 1
ATOM 785 O O . GLN A 1 102 ? -1.845 -4.395 -20.947 1.00 72.50 102 GLN A O 1
ATOM 790 N N . GLU A 1 103 ? -1.962 -3.979 -18.758 1.00 76.81 103 GLU A N 1
ATOM 791 C CA . GLU A 1 103 ? -1.294 -2.679 -18.874 1.00 76.81 103 GLU A CA 1
ATOM 792 C C . GLU A 1 103 ? 0.242 -2.844 -18.834 1.00 76.81 103 GLU A C 1
ATOM 794 O O . GLU A 1 103 ? 0.770 -3.370 -17.841 1.00 76.81 103 GLU A O 1
ATOM 799 N N . PRO A 1 104 ? 0.980 -2.426 -19.884 1.00 78.75 104 PRO A N 1
ATOM 800 C CA . PRO A 1 104 ? 2.435 -2.533 -19.928 1.00 78.75 104 PRO A CA 1
ATOM 801 C C . PRO A 1 104 ? 3.104 -1.605 -18.907 1.00 78.75 104 PRO A C 1
ATOM 803 O O . PRO A 1 104 ? 2.554 -0.583 -18.496 1.00 78.75 104 PRO A O 1
ATOM 806 N N . ARG A 1 105 ? 4.312 -1.960 -18.463 1.00 81.94 105 ARG A N 1
ATOM 807 C CA . ARG A 1 105 ? 5.061 -1.167 -17.478 1.00 81.94 105 ARG A CA 1
ATOM 808 C C . ARG A 1 105 ? 5.736 0.038 -18.116 1.00 81.94 105 ARG A C 1
ATOM 810 O O . ARG A 1 105 ? 6.339 -0.131 -19.173 1.00 81.94 105 ARG A O 1
ATOM 817 N N . PRO A 1 106 ? 5.775 1.205 -17.446 1.00 83.75 106 PRO A N 1
ATOM 818 C CA . PRO A 1 106 ? 6.458 2.390 -17.970 1.00 83.75 106 PRO A CA 1
ATOM 819 C C . PRO A 1 106 ? 7.913 2.130 -18.389 1.00 83.75 106 PRO A C 1
ATOM 821 O O . PRO A 1 106 ? 8.356 2.609 -19.426 1.00 83.75 106 PRO A O 1
ATOM 824 N N . TYR A 1 107 ? 8.648 1.282 -17.657 1.00 82.69 107 TYR A N 1
ATOM 825 C CA . TYR A 1 107 ? 10.033 0.957 -18.016 1.00 82.69 107 TYR A CA 1
ATOM 826 C C . TYR A 1 107 ? 10.171 0.205 -19.342 1.00 82.69 107 TYR A C 1
ATOM 828 O O . TYR A 1 107 ? 11.220 0.268 -19.971 1.00 82.69 107 TYR A O 1
ATOM 836 N N . THR A 1 108 ? 9.139 -0.520 -19.785 1.00 84.38 108 THR A N 1
ATOM 837 C CA . THR A 1 108 ? 9.195 -1.252 -21.060 1.00 84.38 108 THR A CA 1
ATOM 838 C C . THR A 1 108 ? 9.195 -0.295 -22.247 1.00 84.38 108 THR A C 1
ATOM 840 O O . THR A 1 108 ? 9.725 -0.628 -23.301 1.00 84.38 108 THR A O 1
ATOM 843 N N . GLN A 1 109 ? 8.653 0.914 -22.078 1.00 84.69 109 GLN A N 1
ATOM 844 C CA . GLN A 1 109 ? 8.777 1.992 -23.058 1.00 84.69 109 GLN A CA 1
ATOM 845 C C . GLN A 1 109 ? 10.196 2.566 -23.044 1.00 84.69 109 GLN A C 1
ATOM 847 O O . GLN A 1 109 ? 10.768 2.782 -24.106 1.00 84.69 109 GLN A O 1
ATOM 852 N N . THR A 1 110 ? 10.809 2.714 -21.864 1.00 84.50 110 THR A N 1
ATOM 853 C CA . THR A 1 110 ? 12.219 3.129 -21.736 1.00 84.50 110 THR A CA 1
ATOM 854 C C . THR A 1 110 ? 13.179 2.117 -22.365 1.00 84.50 110 THR A C 1
ATOM 856 O O . THR A 1 110 ? 14.119 2.494 -23.054 1.00 84.50 110 THR A O 1
ATOM 859 N N . LEU A 1 111 ? 12.940 0.816 -22.184 1.00 85.56 111 LEU A N 1
ATOM 860 C CA . LEU A 1 111 ? 13.736 -0.226 -22.840 1.00 85.56 111 LEU A CA 1
ATOM 861 C C . LEU A 1 111 ? 13.596 -0.175 -24.366 1.00 85.56 111 LEU A C 1
ATOM 863 O O . LEU A 1 111 ? 14.578 -0.403 -25.071 1.00 85.56 111 LEU A O 1
ATOM 867 N N . ALA A 1 112 ? 12.405 0.161 -24.867 1.00 87.44 112 ALA A N 1
ATOM 868 C CA . ALA A 1 112 ? 12.187 0.355 -26.294 1.00 87.44 112 ALA A CA 1
ATOM 869 C C . ALA A 1 112 ? 12.898 1.610 -26.823 1.00 87.44 112 ALA A C 1
ATOM 871 O O . ALA A 1 112 ? 13.567 1.543 -27.850 1.00 87.44 112 ALA A O 1
ATOM 872 N N . SER A 1 113 ? 12.850 2.731 -26.093 1.00 85.75 113 SER A N 1
ATOM 873 C CA . SER A 1 113 ? 13.565 3.956 -26.480 1.00 85.75 113 SER A CA 1
ATOM 874 C C . SER A 1 113 ? 15.088 3.806 -26.427 1.00 85.75 113 SER A C 1
ATOM 876 O O . SER A 1 113 ? 15.787 4.440 -27.207 1.00 85.75 113 SER A O 1
ATOM 878 N N . LEU A 1 114 ? 15.608 2.946 -25.543 1.00 85.88 114 LEU A N 1
ATOM 879 C CA . LEU A 1 114 ? 17.029 2.576 -25.488 1.00 85.88 114 LEU A CA 1
ATOM 880 C C . LEU A 1 114 ? 17.436 1.566 -26.580 1.00 85.88 114 LEU A C 1
ATOM 882 O O . LEU A 1 114 ? 18.585 1.131 -26.611 1.00 85.88 114 LEU A O 1
ATOM 886 N N . GLY A 1 115 ? 16.503 1.142 -27.441 1.00 85.31 115 GLY A N 1
ATOM 887 C CA . GLY A 1 115 ? 16.756 0.176 -28.512 1.00 85.31 115 GLY A CA 1
ATOM 888 C C . GLY A 1 115 ? 16.999 -1.257 -28.030 1.00 85.31 115 GLY A C 1
ATOM 889 O O . GLY A 1 115 ? 17.481 -2.082 -28.800 1.00 85.31 115 GLY A O 1
ATOM 890 N N . LYS A 1 116 ? 16.681 -1.580 -26.768 1.00 86.00 116 LYS A N 1
ATOM 891 C CA . LYS A 1 116 ? 16.883 -2.927 -26.200 1.00 86.00 116 LYS A CA 1
ATOM 892 C C . LYS A 1 116 ? 15.783 -3.908 -26.616 1.00 86.00 116 LYS A C 1
ATOM 894 O O . LYS A 1 116 ? 15.990 -5.114 -26.566 1.00 86.00 116 LYS A O 1
ATOM 899 N N . VAL A 1 117 ? 14.610 -3.396 -26.997 1.00 88.62 117 VAL A N 1
ATOM 900 C CA . VAL A 1 117 ? 13.442 -4.167 -27.455 1.00 88.62 117 VAL A CA 1
ATOM 901 C C . VAL A 1 117 ? 12.714 -3.357 -28.537 1.00 88.62 117 VAL A C 1
ATOM 903 O O . VAL A 1 117 ? 12.644 -2.139 -28.403 1.00 88.62 117 VAL A O 1
ATOM 906 N N . PRO A 1 118 ? 12.130 -3.971 -29.583 1.00 85.25 118 PRO A N 1
ATOM 907 C CA . PRO A 1 118 ? 11.425 -3.224 -30.633 1.00 85.25 118 PRO A CA 1
ATOM 908 C C . 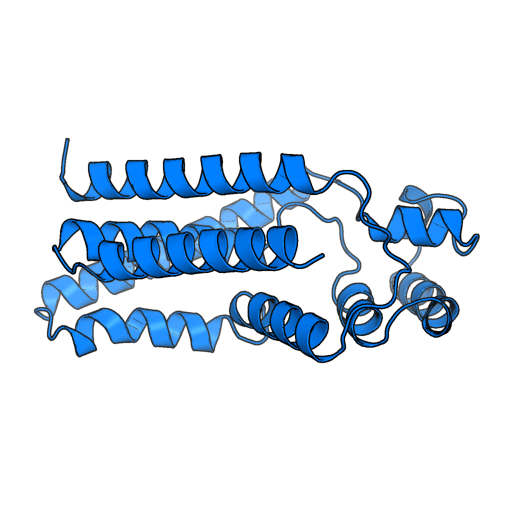PRO A 1 118 ? 10.160 -2.499 -30.147 1.00 85.25 118 PRO A C 1
ATOM 910 O O . PRO A 1 118 ? 9.784 -1.472 -30.704 1.00 85.25 118 PRO A O 1
ATOM 913 N N . SER A 1 119 ? 9.479 -3.015 -29.121 1.00 87.62 119 SER A N 1
ATOM 914 C CA . SER A 1 119 ? 8.304 -2.372 -28.528 1.00 87.62 119 SER A CA 1
ATOM 915 C C . SER A 1 119 ? 8.048 -2.869 -27.104 1.00 87.62 119 SER A C 1
ATOM 917 O O . SER A 1 119 ? 8.525 -3.929 -26.697 1.00 87.62 119 SER A O 1
ATOM 919 N N . SER A 1 120 ? 7.236 -2.133 -26.343 1.00 84.88 120 SER A N 1
ATOM 920 C CA . SER A 1 120 ? 6.801 -2.563 -25.008 1.00 84.88 120 SER A CA 1
ATOM 921 C C . SER A 1 120 ? 6.028 -3.886 -25.024 1.00 84.88 120 SER A C 1
ATOM 923 O O . SER A 1 120 ? 6.138 -4.655 -24.076 1.00 84.88 120 SER A O 1
ATOM 925 N N . ALA A 1 121 ? 5.277 -4.171 -26.095 1.00 84.50 121 ALA A N 1
ATOM 926 C CA . ALA A 1 121 ? 4.555 -5.433 -26.261 1.00 84.50 121 ALA A CA 1
ATOM 927 C C . ALA A 1 121 ? 5.517 -6.608 -26.495 1.00 84.50 121 ALA A C 1
ATOM 929 O O . ALA A 1 121 ? 5.407 -7.625 -25.817 1.00 84.50 121 ALA A O 1
ATOM 930 N N . ALA A 1 122 ? 6.540 -6.416 -27.334 1.00 83.94 122 ALA A N 1
ATOM 931 C CA . ALA A 1 122 ? 7.534 -7.448 -27.627 1.00 83.94 122 ALA A CA 1
ATOM 932 C C . ALA A 1 122 ? 8.321 -7.899 -26.380 1.00 83.94 122 ALA A C 1
ATOM 934 O O . ALA A 1 122 ? 8.751 -9.048 -26.291 1.00 83.94 122 ALA A O 1
ATOM 935 N N . PHE A 1 123 ? 8.460 -7.032 -25.368 1.00 85.94 123 PHE A N 1
ATOM 936 C CA . PHE A 1 123 ? 9.010 -7.434 -24.070 1.00 85.94 123 PHE A CA 1
ATOM 937 C C . PHE A 1 123 ? 8.149 -8.517 -23.400 1.00 85.94 123 PHE A C 1
ATOM 939 O O . PHE A 1 123 ? 8.688 -9.475 -22.848 1.00 85.94 123 PHE A O 1
ATOM 946 N N . TYR A 1 124 ? 6.821 -8.404 -23.473 1.00 83.69 124 TYR A N 1
ATOM 947 C CA . TYR A 1 124 ? 5.885 -9.374 -22.898 1.00 83.69 124 TYR A CA 1
ATOM 948 C C . TYR A 1 124 ? 5.691 -10.635 -23.749 1.00 83.69 124 TYR A C 1
ATOM 950 O O . TYR A 1 124 ? 5.262 -11.647 -23.195 1.00 83.69 124 TYR A O 1
ATOM 958 N N . ASP A 1 125 ? 6.074 -10.609 -25.025 1.00 85.94 125 ASP A N 1
ATOM 959 C CA . ASP A 1 125 ? 6.074 -11.792 -25.898 1.00 85.94 125 ASP A CA 1
ATOM 960 C C . ASP A 1 125 ? 7.324 -12.673 -25.697 1.00 85.94 125 ASP A C 1
ATOM 962 O O . ASP A 1 125 ? 7.315 -13.863 -26.004 1.00 85.94 125 ASP A O 1
ATOM 966 N N . SER A 1 126 ? 8.401 -12.113 -25.135 1.00 84.31 126 SER A N 1
ATOM 967 C CA . SER A 1 126 ? 9.643 -12.845 -24.847 1.00 84.31 126 SER A CA 1
ATOM 968 C C . SER A 1 126 ? 9.539 -13.768 -23.620 1.00 84.31 126 SER A C 1
ATOM 970 O O . SER A 1 126 ? 8.758 -13.521 -22.695 1.00 84.31 126 SER A O 1
ATOM 972 N N . THR A 1 127 ? 10.360 -14.822 -23.570 1.00 85.94 127 THR A N 1
ATOM 973 C CA . THR A 1 127 ? 10.467 -15.743 -22.419 1.00 85.94 127 THR A CA 1
ATOM 974 C C . THR A 1 127 ? 11.031 -15.042 -21.171 1.00 85.94 127 THR A C 1
ATOM 976 O O . THR A 1 127 ? 11.836 -14.118 -21.322 1.00 85.94 127 THR A O 1
ATOM 979 N N . PRO A 1 128 ? 10.700 -15.482 -19.940 1.00 83.19 128 PRO A N 1
ATOM 980 C CA . PRO A 1 128 ? 11.228 -14.896 -18.701 1.00 83.19 128 PRO A CA 1
ATOM 981 C C . PRO A 1 128 ? 12.760 -14.760 -18.652 1.00 83.19 128 PRO A C 1
ATOM 983 O O . PRO A 1 128 ? 13.268 -13.761 -18.143 1.00 83.19 128 PRO A O 1
ATOM 986 N N . GLU A 1 129 ? 13.487 -15.724 -19.213 1.00 83.31 129 GLU A N 1
ATOM 987 C CA . GLU A 1 129 ? 14.951 -15.757 -19.276 1.00 83.31 129 GLU A CA 1
AT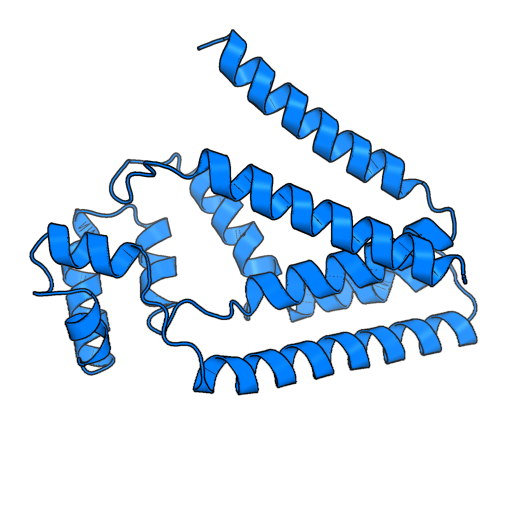OM 988 C C . GLU A 1 129 ? 15.485 -14.634 -20.178 1.00 83.31 129 GLU A C 1
ATOM 990 O O . GLU A 1 129 ? 16.311 -13.827 -19.753 1.00 83.31 129 GLU A O 1
ATOM 995 N N . SER A 1 130 ? 14.925 -14.509 -21.384 1.00 84.50 130 SER A N 1
ATOM 996 C CA . SER A 1 130 ? 15.230 -13.420 -22.323 1.00 84.50 130 SER A CA 1
ATOM 997 C C . SER A 1 130 ? 14.920 -12.037 -21.731 1.00 84.50 130 SER A C 1
ATOM 999 O O . SER A 1 130 ? 15.718 -11.112 -21.870 1.00 84.50 130 SER A O 1
ATOM 1001 N N . ARG A 1 131 ? 13.827 -11.882 -20.967 1.00 86.25 131 ARG A N 1
ATOM 1002 C CA . ARG A 1 131 ? 13.534 -10.619 -20.254 1.00 86.25 131 ARG A CA 1
ATOM 1003 C C . ARG A 1 131 ? 14.617 -10.264 -19.242 1.00 86.25 131 ARG A C 1
ATOM 1005 O O . ARG A 1 131 ? 14.967 -9.090 -19.109 1.00 86.25 131 ARG A O 1
ATOM 1012 N N . ALA A 1 132 ? 15.130 -11.255 -18.514 1.00 84.19 132 ALA A N 1
ATOM 1013 C CA . ALA A 1 132 ? 16.202 -11.047 -17.547 1.00 84.19 132 ALA A CA 1
ATOM 1014 C C . ALA A 1 132 ? 17.505 -10.614 -18.238 1.00 84.19 132 ALA A C 1
ATOM 1016 O O . ALA A 1 132 ? 18.191 -9.724 -17.729 1.00 84.19 132 ALA A O 1
ATOM 1017 N N . GLU A 1 133 ? 17.803 -11.179 -19.409 1.00 85.69 133 GLU A N 1
ATOM 1018 C CA . GLU A 1 133 ? 18.946 -10.797 -20.240 1.00 85.69 133 GLU A CA 1
ATOM 1019 C C . GLU A 1 133 ? 18.802 -9.369 -20.789 1.00 85.69 133 GLU A C 1
ATOM 1021 O O . GLU A 1 133 ? 19.699 -8.545 -20.593 1.00 85.69 133 GLU A O 1
ATOM 1026 N N . ILE A 1 134 ? 17.639 -9.022 -21.352 1.00 85.44 134 ILE A N 1
ATOM 1027 C CA . ILE A 1 134 ? 17.313 -7.661 -21.814 1.00 85.44 134 ILE A CA 1
ATOM 1028 C C . ILE A 1 134 ? 17.522 -6.651 -20.681 1.00 85.44 134 ILE A C 1
ATOM 1030 O O . ILE A 1 134 ? 18.212 -5.646 -20.858 1.00 85.44 134 ILE A O 1
ATOM 1034 N N . LEU A 1 135 ? 16.989 -6.936 -19.490 1.00 85.81 135 LEU A N 1
ATOM 1035 C CA . LEU A 1 135 ? 17.185 -6.094 -18.310 1.00 85.81 135 LEU A CA 1
ATOM 1036 C C . LEU A 1 135 ? 18.664 -6.012 -17.917 1.00 85.81 135 LEU A C 1
ATOM 1038 O O . LEU A 1 135 ? 19.153 -4.935 -17.588 1.00 85.81 135 LEU A O 1
ATOM 1042 N N . SER A 1 136 ? 19.406 -7.120 -17.970 1.00 85.62 136 SER A N 1
ATOM 1043 C CA . SER A 1 136 ? 20.837 -7.116 -17.656 1.00 85.62 136 SER A CA 1
ATOM 1044 C C . SER A 1 136 ? 21.632 -6.197 -18.593 1.00 85.62 136 SER A C 1
ATOM 1046 O O . SER A 1 136 ? 22.453 -5.419 -18.105 1.00 85.62 136 SER A O 1
ATOM 1048 N N . SER A 1 137 ? 21.290 -6.173 -19.885 1.00 85.00 137 SER A N 1
ATOM 1049 C C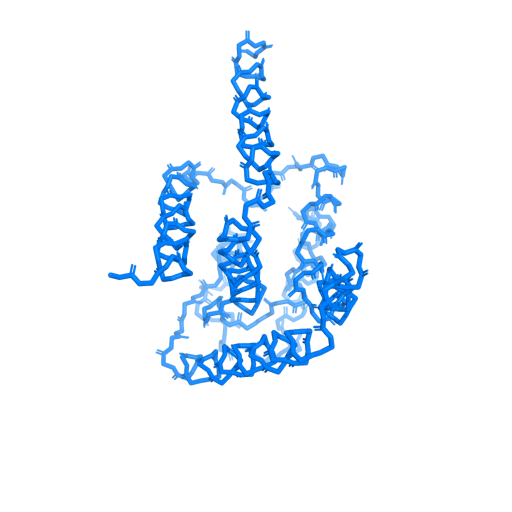A . SER A 1 137 ? 21.935 -5.340 -20.910 1.00 85.00 137 SER A CA 1
ATOM 1050 C C . SER A 1 137 ? 21.687 -3.830 -20.759 1.00 85.00 137 SER A C 1
ATOM 1052 O O . SER A 1 137 ? 22.393 -3.028 -21.370 1.00 85.00 137 SER A O 1
ATOM 1054 N N . ALA A 1 138 ? 20.693 -3.435 -19.954 1.00 83.31 138 ALA A N 1
ATOM 1055 C CA . ALA A 1 138 ? 20.365 -2.044 -19.634 1.00 83.31 138 ALA A CA 1
ATOM 1056 C C . ALA A 1 138 ? 20.919 -1.596 -18.266 1.00 83.31 138 ALA A C 1
ATOM 1058 O O . ALA A 1 138 ? 20.685 -0.468 -17.842 1.00 83.31 138 ALA A O 1
ATOM 1059 N N . SER A 1 139 ? 21.657 -2.460 -17.554 1.00 81.56 139 SER A N 1
ATOM 1060 C CA . SER A 1 139 ? 22.100 -2.177 -16.176 1.00 81.56 139 SER A CA 1
ATOM 1061 C C . SER A 1 139 ? 23.084 -1.006 -16.068 1.00 81.56 139 SER A C 1
ATOM 1063 O O . SER A 1 139 ? 23.185 -0.416 -14.998 1.00 81.56 139 SER A O 1
ATOM 1065 N N . HIS A 1 140 ? 23.806 -0.678 -17.145 1.00 80.81 140 HIS A N 1
ATOM 1066 C CA . HIS A 1 140 ? 24.722 0.468 -17.184 1.00 80.81 140 HIS A CA 1
ATOM 1067 C C . HIS A 1 140 ? 23.998 1.804 -17.393 1.00 80.81 140 HIS A C 1
ATOM 1069 O O . HIS A 1 140 ? 24.462 2.826 -16.896 1.00 80.81 140 HIS A O 1
ATOM 1075 N N . ASP A 1 141 ? 22.845 1.783 -18.062 1.00 80.31 141 ASP A N 1
ATOM 1076 C CA . ASP A 1 141 ? 22.070 2.980 -18.408 1.00 80.31 141 ASP A CA 1
ATOM 1077 C C . ASP A 1 141 ? 21.083 3.375 -17.293 1.00 80.31 141 ASP A C 1
ATOM 1079 O O . ASP A 1 141 ? 20.456 4.432 -17.339 1.00 80.31 141 ASP A O 1
ATOM 1083 N N . ILE A 1 142 ? 20.913 2.513 -16.281 1.00 81.94 142 ILE A N 1
ATOM 1084 C CA . ILE A 1 142 ? 19.869 2.623 -15.262 1.00 81.94 142 ILE A CA 1
ATOM 1085 C C . ILE A 1 142 ? 20.462 2.526 -13.857 1.00 81.94 142 ILE A C 1
ATOM 1087 O O . ILE A 1 142 ? 21.210 1.612 -13.524 1.00 81.94 142 ILE A O 1
ATOM 1091 N N . SER A 1 143 ? 20.037 3.433 -12.974 1.00 79.75 143 SER A N 1
ATOM 1092 C CA . SER A 1 143 ? 20.418 3.423 -11.553 1.00 79.75 143 SER A CA 1
ATOM 1093 C C . SER A 1 143 ? 20.242 2.035 -10.882 1.00 79.75 143 SER A C 1
ATOM 1095 O O . SER A 1 143 ? 19.176 1.423 -11.034 1.00 79.75 143 SER A O 1
ATOM 1097 N N . PRO A 1 144 ? 21.208 1.558 -10.066 1.00 78.94 144 PRO A N 1
ATOM 1098 C CA . PRO A 1 144 ? 21.200 0.195 -9.517 1.00 78.94 144 PRO A CA 1
ATOM 1099 C C . PRO A 1 144 ? 19.934 -0.191 -8.742 1.00 78.94 144 PRO A C 1
ATOM 1101 O O . PRO A 1 144 ? 19.413 -1.294 -8.901 1.00 78.94 144 PRO A O 1
ATOM 1104 N N . TRP A 1 145 ? 19.386 0.722 -7.933 1.00 74.31 145 TRP A N 1
ATOM 1105 C CA . TRP A 1 145 ? 18.169 0.457 -7.153 1.00 74.31 145 TRP A CA 1
ATOM 1106 C C . TRP A 1 145 ? 16.956 0.180 -8.055 1.00 74.31 145 TRP A C 1
ATOM 1108 O O . TRP A 1 145 ? 16.136 -0.687 -7.760 1.00 74.31 145 TRP A O 1
ATOM 1118 N N . ARG A 1 146 ? 16.858 0.883 -9.187 1.00 79.44 146 ARG A N 1
ATOM 1119 C CA . ARG A 1 146 ? 15.762 0.752 -10.150 1.00 79.44 146 ARG A CA 1
ATOM 1120 C C . ARG A 1 146 ? 15.849 -0.571 -10.898 1.00 79.44 146 ARG A C 1
ATOM 1122 O O . ARG A 1 146 ? 14.833 -1.238 -11.065 1.00 79.44 146 ARG A O 1
ATOM 1129 N N . MET A 1 147 ? 17.066 -0.993 -11.239 1.00 82.06 147 MET A N 1
ATOM 1130 C CA . MET A 1 147 ? 17.321 -2.301 -11.841 1.00 82.06 147 MET A CA 1
ATOM 1131 C C . MET A 1 147 ? 16.886 -3.463 -10.948 1.00 82.06 147 MET A C 1
ATOM 1133 O O . MET A 1 147 ? 16.323 -4.436 -11.449 1.00 82.06 147 MET A O 1
ATOM 1137 N N . VAL A 1 148 ? 17.095 -3.359 -9.631 1.00 78.25 148 VAL A N 1
ATOM 1138 C CA . VAL A 1 148 ? 16.614 -4.366 -8.670 1.00 78.25 148 VAL A CA 1
ATOM 1139 C C . VAL A 1 148 ? 15.086 -4.481 -8.716 1.00 78.25 148 VAL A C 1
ATOM 1141 O O . VAL A 1 148 ? 14.559 -5.592 -8.767 1.00 78.25 148 VAL A O 1
ATOM 1144 N N . HIS A 1 149 ? 14.369 -3.354 -8.770 1.00 76.50 149 HIS A N 1
ATOM 1145 C CA . HIS A 1 149 ? 12.904 -3.360 -8.886 1.00 76.50 149 HIS A CA 1
ATOM 1146 C C . HIS A 1 149 ? 12.416 -3.879 -10.239 1.00 76.50 149 HIS A C 1
ATOM 1148 O O . HIS A 1 149 ? 11.483 -4.676 -10.279 1.00 76.50 149 HIS A O 1
ATOM 1154 N N . TRP A 1 150 ? 13.046 -3.484 -11.347 1.00 83.75 150 TRP A N 1
ATOM 1155 C CA . TRP A 1 150 ? 12.632 -3.927 -12.684 1.00 83.75 150 TRP A CA 1
ATOM 1156 C C . TRP A 1 150 ? 12.809 -5.437 -12.869 1.00 83.75 150 TRP A C 1
ATOM 1158 O O . TRP A 1 150 ? 11.908 -6.097 -13.383 1.00 83.75 150 TRP A O 1
ATOM 1168 N N . LYS A 1 151 ? 13.914 -6.007 -12.366 1.00 80.38 151 LYS A N 1
ATOM 1169 C CA . LYS A 1 151 ? 14.143 -7.463 -12.361 1.00 80.38 151 LYS A CA 1
ATOM 1170 C C . LYS A 1 151 ? 13.143 -8.216 -11.480 1.00 80.38 151 LYS A C 1
ATOM 1172 O O . LYS A 1 151 ? 12.768 -9.336 -11.811 1.00 80.38 151 LYS A O 1
ATOM 1177 N N . GLY A 1 152 ? 12.696 -7.610 -10.380 1.00 72.38 152 GLY A N 1
ATOM 1178 C CA . GLY A 1 152 ? 11.693 -8.200 -9.489 1.00 72.38 152 GLY A CA 1
ATOM 1179 C C . GLY A 1 152 ? 10.260 -8.157 -10.032 1.00 72.38 152 GLY A C 1
ATOM 1180 O O . GLY A 1 152 ? 9.410 -8.920 -9.572 1.00 72.38 152 GLY A O 1
ATOM 1181 N N . GLU A 1 153 ? 9.974 -7.286 -11.005 1.00 70.38 153 GLU A N 1
ATOM 1182 C CA . GLU A 1 153 ? 8.616 -6.992 -11.465 1.00 70.38 153 GLU A CA 1
ATOM 1183 C C . GLU A 1 153 ? 8.473 -7.030 -13.002 1.00 70.38 153 GLU A C 1
ATOM 1185 O O . GLU A 1 153 ? 8.199 -6.022 -13.656 1.00 70.38 153 GLU A O 1
ATOM 1190 N N . THR A 1 154 ? 8.609 -8.225 -13.584 1.00 69.88 154 THR A N 1
ATOM 1191 C CA . THR A 1 154 ? 8.590 -8.482 -15.046 1.00 69.88 154 THR A CA 1
ATOM 1192 C C . THR A 1 154 ? 7.207 -8.758 -15.652 1.00 69.88 154 THR A C 1
ATOM 1194 O O . THR A 1 154 ? 7.074 -8.973 -16.857 1.00 69.88 154 THR A O 1
ATOM 1197 N N . ASN A 1 155 ? 6.159 -8.769 -14.827 1.00 71.31 155 ASN A N 1
ATOM 1198 C CA . ASN A 1 155 ? 4.773 -8.991 -15.253 1.00 71.31 155 ASN A CA 1
ATOM 1199 C C . ASN A 1 155 ? 4.064 -7.666 -15.577 1.00 71.31 155 ASN A C 1
ATOM 1201 O O . ASN A 1 155 ? 4.590 -6.600 -15.266 1.00 71.31 155 ASN A O 1
ATOM 1205 N N . TYR A 1 156 ? 2.857 -7.713 -16.147 1.00 71.56 156 TYR A N 1
ATOM 1206 C CA . TYR A 1 156 ? 2.022 -6.520 -16.348 1.00 71.56 156 TYR A CA 1
ATOM 1207 C C . TYR A 1 156 ? 1.833 -5.695 -15.062 1.00 71.56 156 TYR A C 1
ATOM 1209 O O . TYR A 1 156 ? 1.904 -6.217 -13.941 1.00 71.56 156 TYR A O 1
ATOM 1217 N N . SER A 1 157 ? 1.638 -4.388 -15.242 1.00 68.62 157 SER A N 1
ATOM 1218 C CA . SER A 1 157 ? 1.616 -3.374 -14.177 1.00 68.62 157 SER A CA 1
ATOM 1219 C C . SER A 1 157 ? 0.400 -3.482 -13.271 1.00 68.62 157 SER A C 1
ATOM 1221 O O . SER A 1 157 ? 0.488 -3.180 -12.078 1.00 68.62 157 SER A O 1
ATOM 1223 N N . PHE A 1 158 ? -0.732 -3.903 -13.840 1.00 69.56 158 PHE A N 1
ATOM 1224 C CA . PHE A 1 158 ? -2.033 -3.749 -13.211 1.00 69.56 158 PHE A CA 1
ATOM 1225 C C . PHE A 1 158 ? -2.708 -5.098 -12.922 1.00 69.56 158 PHE A C 1
ATOM 1227 O O . PHE A 1 158 ? -2.671 -5.993 -13.770 1.00 69.56 158 PHE A O 1
ATOM 1234 N N . PRO A 1 159 ? -3.335 -5.271 -11.743 1.00 70.25 159 PRO A N 1
ATOM 1235 C CA . PRO A 1 159 ? -3.323 -4.387 -10.573 1.00 70.25 159 PRO A CA 1
ATOM 1236 C C . PRO A 1 159 ? -2.117 -4.640 -9.640 1.00 70.25 159 PRO A C 1
ATOM 1238 O O . PRO A 1 159 ? -1.678 -5.777 -9.430 1.00 70.25 159 PRO A O 1
ATOM 1241 N N . SER A 1 160 ? -1.606 -3.577 -9.007 1.00 78.06 160 SER A N 1
ATOM 1242 C CA . SER A 1 160 ? -0.474 -3.664 -8.071 1.00 78.06 160 SER A CA 1
ATOM 1243 C C . SER A 1 160 ? -0.887 -4.251 -6.718 1.00 78.06 160 SER A C 1
ATOM 1245 O O . SER A 1 160 ? -1.731 -3.706 -6.007 1.00 78.06 160 SER A O 1
ATOM 1247 N N . GLY A 1 161 ? -0.235 -5.349 -6.320 1.00 78.31 161 GLY A N 1
ATOM 1248 C CA . GLY A 1 161 ? -0.437 -5.952 -4.998 1.00 78.31 161 GLY A CA 1
ATOM 1249 C C . GLY A 1 161 ? -0.003 -5.038 -3.849 1.00 78.31 161 GLY A C 1
ATOM 1250 O O . GLY A 1 161 ? -0.693 -4.988 -2.834 1.00 78.31 161 GLY A O 1
ATOM 1251 N N . HIS A 1 162 ? 1.087 -4.287 -4.042 1.00 82.12 162 HIS A N 1
ATOM 1252 C CA . HIS A 1 162 ? 1.580 -3.291 -3.088 1.00 82.12 162 HIS A CA 1
ATOM 1253 C C . HIS A 1 162 ? 0.510 -2.229 -2.814 1.00 82.12 162 HIS A C 1
ATOM 1255 O O . HIS A 1 162 ? 0.172 -1.950 -1.665 1.00 82.12 162 HIS A O 1
ATOM 1261 N N . THR A 1 163 ? -0.078 -1.688 -3.885 1.00 83.44 163 THR A N 1
ATOM 1262 C CA . THR A 1 163 ? -1.097 -0.638 -3.804 1.00 83.44 163 THR A CA 1
ATOM 1263 C C . THR A 1 163 ? -2.384 -1.152 -3.174 1.00 83.44 163 THR A C 1
ATOM 1265 O O . THR A 1 163 ? -2.929 -0.487 -2.299 1.00 83.44 163 THR A O 1
ATOM 1268 N N . ILE A 1 164 ? -2.848 -2.347 -3.562 1.00 85.56 164 ILE A N 1
ATOM 1269 C CA . ILE A 1 164 ? -4.048 -2.963 -2.978 1.00 85.56 164 ILE A CA 1
ATOM 1270 C C . ILE A 1 164 ? -3.876 -3.150 -1.468 1.00 85.56 164 ILE A C 1
ATOM 1272 O O . ILE A 1 164 ? -4.743 -2.738 -0.702 1.00 85.56 164 ILE A O 1
ATOM 1276 N N . PHE A 1 165 ? -2.755 -3.729 -1.030 1.00 86.31 165 PHE A N 1
ATOM 1277 C CA . PHE A 1 165 ? -2.495 -3.939 0.393 1.00 86.31 165 PHE A CA 1
ATOM 1278 C C . PHE A 1 165 ? -2.403 -2.620 1.167 1.00 86.31 165 PHE A C 1
ATOM 1280 O O . PHE A 1 165 ? -3.032 -2.482 2.220 1.00 86.31 165 PHE A O 1
ATOM 1287 N N . ALA A 1 166 ? -1.648 -1.647 0.646 1.00 86.31 166 ALA A N 1
ATOM 1288 C CA . ALA A 1 166 ? -1.483 -0.346 1.282 1.00 86.31 166 ALA A CA 1
ATOM 1289 C C . ALA A 1 166 ? -2.824 0.394 1.400 1.00 86.31 166 ALA A C 1
ATOM 1291 O O . ALA A 1 166 ? -3.159 0.883 2.478 1.00 86.31 166 ALA A O 1
ATOM 1292 N N . ALA A 1 167 ? -3.623 0.418 0.329 1.00 85.88 167 ALA A N 1
ATOM 1293 C CA . ALA A 1 167 ? -4.935 1.056 0.315 1.00 85.88 167 ALA A CA 1
ATOM 1294 C C . ALA A 1 167 ? -5.922 0.353 1.257 1.00 85.88 167 ALA A C 1
ATOM 1296 O O . ALA A 1 167 ? -6.541 1.016 2.086 1.00 85.88 167 ALA A O 1
ATOM 1297 N N . ALA A 1 168 ? -6.029 -0.979 1.196 1.00 89.38 168 ALA A N 1
ATOM 1298 C CA . ALA A 1 168 ? -6.907 -1.747 2.078 1.00 89.38 168 ALA A CA 1
ATOM 1299 C C . ALA A 1 168 ? -6.546 -1.535 3.556 1.00 89.38 168 ALA A C 1
ATOM 1301 O O . ALA A 1 168 ? -7.425 -1.284 4.381 1.00 89.38 168 ALA A O 1
ATOM 1302 N N . SER A 1 169 ? -5.251 -1.557 3.884 1.00 88.50 169 SER A N 1
ATOM 1303 C CA . SER A 1 169 ? -4.762 -1.315 5.244 1.00 88.50 169 SER A CA 1
ATOM 1304 C C . SER A 1 169 ? -5.025 0.118 5.706 1.00 88.50 169 SER A C 1
ATOM 1306 O O . SER A 1 169 ? -5.503 0.318 6.822 1.00 88.50 169 SER A O 1
ATOM 1308 N N . ALA A 1 170 ? -4.768 1.112 4.851 1.00 87.50 170 ALA A N 1
ATOM 1309 C CA . ALA A 1 170 ? -4.996 2.520 5.161 1.00 87.50 170 ALA A CA 1
ATOM 1310 C C . ALA A 1 170 ? -6.484 2.836 5.364 1.00 87.50 170 ALA A C 1
ATOM 1312 O O . ALA A 1 170 ? -6.830 3.544 6.307 1.00 87.50 170 ALA A O 1
ATOM 1313 N N . ILE A 1 171 ? -7.369 2.285 4.527 1.00 87.69 171 ILE A N 1
ATOM 1314 C CA . ILE A 1 171 ? -8.818 2.450 4.681 1.00 87.69 171 ILE A CA 1
ATOM 1315 C C . ILE A 1 171 ? -9.283 1.757 5.956 1.00 87.69 171 ILE A C 1
ATOM 1317 O O . ILE A 1 171 ? -9.944 2.390 6.772 1.00 87.69 171 ILE A O 1
ATOM 1321 N N . PHE A 1 172 ? -8.921 0.489 6.163 1.00 92.12 172 PHE A N 1
ATOM 1322 C CA . PHE A 1 172 ? -9.398 -0.284 7.306 1.00 92.12 172 PHE A CA 1
ATOM 1323 C C . PHE A 1 172 ? -8.926 0.306 8.641 1.00 92.12 172 PHE A C 1
ATOM 1325 O O . PHE A 1 172 ? -9.746 0.688 9.479 1.00 92.12 172 PHE A O 1
ATOM 1332 N N . TRP A 1 173 ? -7.609 0.428 8.838 1.00 90.81 173 TRP A N 1
ATOM 1333 C CA . TRP A 1 173 ? -7.048 0.914 10.100 1.00 90.81 173 TRP A CA 1
ATOM 1334 C C . TRP A 1 173 ? -7.245 2.415 10.277 1.00 90.81 173 TRP A C 1
ATOM 1336 O O . TRP A 1 173 ? -7.520 2.859 11.390 1.00 90.81 173 TRP A O 1
ATOM 1346 N N . GLY A 1 174 ? -7.171 3.194 9.195 1.00 87.38 174 GLY A N 1
ATOM 1347 C CA . GLY A 1 174 ? -7.450 4.627 9.235 1.00 87.38 174 GLY A CA 1
ATOM 1348 C C . GLY A 1 174 ? -8.893 4.915 9.641 1.00 87.38 174 GLY A C 1
ATOM 1349 O O . GLY A 1 174 ? -9.120 5.714 10.550 1.00 87.38 174 GLY A O 1
ATOM 1350 N N . ALA A 1 175 ? -9.864 4.221 9.040 1.00 88.44 175 ALA A N 1
ATOM 1351 C CA . ALA A 1 175 ? -11.272 4.392 9.380 1.00 88.44 175 ALA A CA 1
ATOM 1352 C C . ALA A 1 175 ? -11.578 3.928 10.803 1.00 88.44 175 ALA A C 1
ATOM 1354 O O . ALA A 1 175 ? -12.275 4.629 11.535 1.00 88.44 175 ALA A O 1
ATOM 1355 N N . LEU A 1 176 ? -11.037 2.774 11.203 1.00 90.38 176 LEU A N 1
ATOM 1356 C CA . LEU A 1 176 ? -11.234 2.216 12.535 1.00 90.38 176 LEU A CA 1
ATOM 1357 C C . LEU A 1 176 ? -10.679 3.150 13.614 1.00 90.38 176 LEU A C 1
ATOM 1359 O O . LEU A 1 176 ? -11.407 3.538 14.520 1.00 90.38 176 LEU A O 1
ATOM 1363 N N . LEU A 1 177 ? -9.419 3.570 13.501 1.00 88.94 177 LEU A N 1
ATOM 1364 C CA . LEU A 1 177 ? -8.799 4.458 14.488 1.00 88.94 177 LEU A CA 1
ATOM 1365 C C . LEU A 1 177 ? -9.494 5.822 14.558 1.00 88.94 177 LEU A C 1
ATOM 1367 O O . LEU A 1 177 ? -9.659 6.372 15.647 1.00 88.94 177 LEU A O 1
ATOM 1371 N N . MET A 1 178 ? -9.937 6.350 13.415 1.00 85.06 178 MET A N 1
ATOM 1372 C CA . MET A 1 178 ? -10.679 7.607 13.358 1.00 85.06 178 MET A CA 1
ATOM 1373 C C . MET A 1 178 ? -12.055 7.494 14.022 1.00 85.06 178 MET A C 1
ATOM 1375 O O . MET A 1 178 ? -12.435 8.384 14.783 1.00 85.06 178 MET A O 1
ATOM 1379 N N . ALA A 1 179 ? -12.780 6.402 13.775 1.00 86.38 179 ALA A N 1
ATOM 1380 C CA . ALA A 1 179 ? -14.095 6.163 14.365 1.00 86.38 179 ALA A CA 1
ATOM 1381 C C . ALA A 1 179 ? -14.032 5.985 15.889 1.00 86.38 179 ALA A C 1
ATOM 1383 O O . ALA A 1 179 ? -14.960 6.375 16.592 1.00 86.38 179 ALA A O 1
ATOM 1384 N N . GLU A 1 180 ? -12.920 5.450 16.393 1.00 85.31 180 GLU A N 1
ATOM 1385 C CA . GLU A 1 180 ? -12.635 5.276 17.821 1.00 85.31 180 GLU A CA 1
ATOM 1386 C C . GLU A 1 180 ? -12.122 6.553 18.510 1.00 85.31 180 GLU A C 1
ATOM 1388 O O . GLU A 1 180 ? -11.786 6.542 19.692 1.00 85.31 180 GLU A O 1
ATOM 1393 N N . GLY A 1 181 ? -12.037 7.672 17.784 1.00 77.75 181 GLY A N 1
ATOM 1394 C CA . GLY A 1 181 ? -11.612 8.953 18.344 1.00 77.75 181 GLY A CA 1
ATOM 1395 C C . GLY A 1 181 ? -10.112 9.041 18.635 1.00 77.75 181 GLY A C 1
ATOM 1396 O O . GLY A 1 181 ? -9.658 10.051 19.183 1.00 77.75 181 GLY A O 1
ATOM 1397 N N . TYR A 1 182 ? -9.316 8.043 18.232 1.00 75.62 182 TYR A N 1
ATOM 1398 C CA . TYR A 1 182 ? -7.863 8.128 18.300 1.00 75.62 182 TYR A CA 1
ATOM 1399 C C . TYR A 1 182 ? -7.402 9.186 17.293 1.00 75.62 182 TYR A C 1
ATOM 1401 O O . TYR A 1 182 ? -7.334 8.966 16.083 1.00 75.62 182 TYR A O 1
ATOM 1409 N N . ARG A 1 183 ? -7.079 10.380 17.809 1.00 61.59 183 ARG A N 1
ATOM 1410 C CA . ARG A 1 183 ? -6.633 11.574 17.065 1.00 61.59 183 ARG A CA 1
ATOM 1411 C C . ARG A 1 183 ? -5.298 11.395 16.320 1.00 61.59 183 ARG A C 1
ATOM 1413 O O . ARG A 1 183 ? -4.702 12.3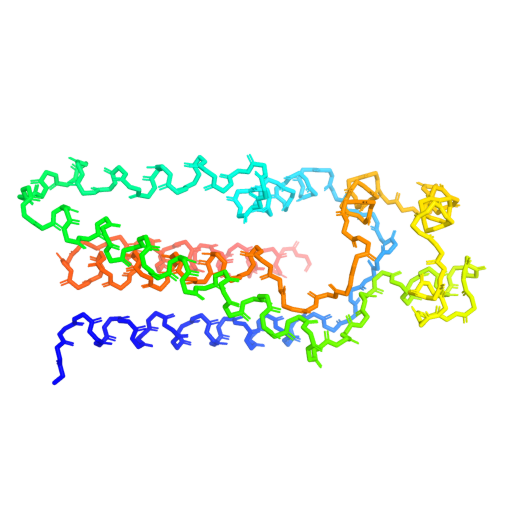80 15.903 1.00 61.59 183 ARG A O 1
ATOM 1420 N N . LEU A 1 184 ? -4.864 10.166 16.043 1.00 51.12 184 LEU A N 1
ATOM 1421 C CA . LEU A 1 184 ? -3.824 9.855 15.060 1.00 51.12 184 LEU A CA 1
ATOM 1422 C C . LEU A 1 184 ? -4.197 10.376 13.655 1.00 51.12 184 LEU A C 1
ATOM 1424 O O . LEU A 1 184 ? -3.323 10.665 12.849 1.00 51.12 184 LEU A O 1
ATOM 1428 N N . ALA A 1 185 ? -5.484 10.638 13.397 1.00 49.88 185 ALA A N 1
ATOM 1429 C CA . ALA A 1 185 ? -5.952 11.419 12.250 1.00 49.88 185 ALA A CA 1
ATOM 1430 C C . ALA A 1 185 ? -5.428 12.877 12.228 1.00 49.88 185 ALA A C 1
ATOM 1432 O O . ALA A 1 185 ? -5.265 13.448 11.155 1.00 49.88 185 ALA A O 1
ATOM 1433 N N . ALA A 1 186 ? -5.124 13.494 13.378 1.00 51.94 186 ALA A N 1
ATOM 1434 C CA . ALA A 1 186 ? -4.405 14.771 13.448 1.00 51.94 186 ALA A CA 1
ATOM 1435 C C . ALA A 1 186 ? -2.905 14.605 13.162 1.00 51.94 186 ALA A C 1
ATOM 1437 O O . ALA A 1 186 ? -2.300 15.506 12.593 1.00 51.94 186 ALA A O 1
ATOM 1438 N N . TRP A 1 187 ? -2.332 13.442 13.484 1.00 52.59 187 TRP A N 1
ATOM 1439 C CA . TRP A 1 187 ? -0.949 13.095 13.157 1.00 52.59 187 TRP A CA 1
ATOM 1440 C C . TRP A 1 187 ? -0.781 12.824 11.656 1.00 52.59 187 TRP A C 1
ATOM 1442 O O . TRP A 1 187 ? 0.118 13.380 11.048 1.00 52.59 187 TRP A O 1
ATOM 1452 N N . LEU A 1 188 ? -1.719 12.115 11.015 1.00 53.41 188 LEU A N 1
ATOM 1453 C CA . LEU A 1 188 ? -1.788 11.965 9.553 1.00 53.41 188 LEU A CA 1
ATOM 1454 C C . LEU A 1 188 ? -2.041 13.302 8.842 1.00 53.41 188 LEU A C 1
ATOM 1456 O O . LEU A 1 188 ? -1.357 13.602 7.869 1.00 53.41 188 LEU A O 1
ATOM 1460 N N . ARG A 1 189 ? -2.943 14.155 9.357 1.00 51.44 189 ARG A N 1
ATOM 1461 C CA . ARG A 1 189 ? -3.067 15.553 8.895 1.00 51.44 189 ARG A CA 1
ATOM 1462 C C . ARG A 1 189 ? -1.758 16.328 9.075 1.00 51.44 189 ARG A C 1
ATOM 1464 O O . ARG A 1 189 ? -1.415 17.125 8.215 1.00 51.44 189 ARG A O 1
ATOM 1471 N N . GLY A 1 190 ? -1.020 16.076 10.155 1.00 53.38 190 GLY A N 1
ATOM 1472 C CA . GLY A 1 190 ? 0.292 16.652 10.440 1.00 53.38 190 GLY A CA 1
ATOM 1473 C C . GLY A 1 190 ? 1.390 16.164 9.496 1.00 53.38 190 GLY A C 1
ATOM 1474 O O . GLY A 1 190 ? 2.164 16.987 9.030 1.00 53.38 190 GLY A O 1
ATOM 1475 N N . CYS A 1 191 ? 1.427 14.875 9.154 1.00 58.91 191 CYS A N 1
ATOM 1476 C CA . CYS A 1 191 ? 2.364 14.284 8.198 1.00 58.91 191 CYS A CA 1
ATOM 1477 C C . CYS A 1 191 ? 2.070 14.738 6.768 1.00 58.91 191 CYS A C 1
ATOM 1479 O O . CYS A 1 191 ? 2.995 15.098 6.052 1.00 58.91 191 CYS A O 1
ATOM 1481 N N . VAL A 1 192 ? 0.795 14.812 6.377 1.00 57.72 192 VAL A N 1
ATOM 1482 C CA . VAL A 1 192 ? 0.373 15.385 5.089 1.00 57.72 192 VAL A CA 1
ATOM 1483 C C . VAL A 1 192 ? 0.670 16.889 5.043 1.00 57.72 192 VAL A C 1
ATOM 1485 O O . VAL A 1 192 ? 1.184 17.378 4.046 1.00 57.72 192 VAL A O 1
ATOM 1488 N N . ALA A 1 193 ? 0.453 17.630 6.135 1.00 53.09 193 ALA A N 1
ATOM 1489 C CA . ALA A 1 193 ? 0.818 19.047 6.228 1.00 53.09 193 ALA A CA 1
ATOM 1490 C C . ALA A 1 193 ? 2.339 19.281 6.295 1.00 53.09 193 ALA A C 1
ATOM 1492 O O . ALA A 1 193 ? 2.828 20.300 5.817 1.00 53.09 193 ALA A O 1
ATOM 1493 N N . ALA A 1 194 ? 3.105 18.370 6.895 1.00 51.88 194 ALA A N 1
ATOM 1494 C CA . ALA A 1 194 ? 4.565 18.402 6.910 1.00 51.88 194 ALA A CA 1
ATOM 1495 C C . ALA A 1 194 ? 5.137 18.059 5.531 1.00 51.88 194 ALA A C 1
ATOM 1497 O O . ALA A 1 194 ? 6.093 18.697 5.110 1.00 51.88 194 ALA A O 1
ATOM 1498 N N . TRP A 1 195 ? 4.508 17.134 4.803 1.00 56.53 195 TRP A N 1
ATOM 1499 C CA . TRP A 1 195 ? 4.810 16.853 3.403 1.00 56.53 195 TRP A CA 1
ATOM 1500 C C . TRP A 1 195 ? 4.510 18.069 2.515 1.00 56.53 195 TRP A C 1
ATOM 1502 O O . TRP A 1 195 ? 5.396 18.525 1.802 1.00 56.53 195 TRP A O 1
ATOM 1512 N N . LEU A 1 196 ? 3.330 18.690 2.657 1.00 44.41 196 LEU A N 1
ATOM 1513 C CA . LEU A 1 196 ? 2.982 19.942 1.968 1.00 44.41 196 LEU A CA 1
ATOM 1514 C C . LEU A 1 196 ? 3.990 21.061 2.269 1.00 44.41 196 LEU A C 1
ATOM 1516 O O . LEU A 1 196 ? 4.463 21.723 1.353 1.00 44.41 196 LEU A O 1
ATOM 1520 N N . ARG A 1 197 ? 4.378 21.247 3.536 1.00 50.72 197 ARG A N 1
ATOM 1521 C CA . ARG A 1 197 ? 5.388 22.247 3.920 1.00 50.72 197 ARG A CA 1
ATOM 1522 C C . ARG A 1 197 ? 6.785 21.910 3.408 1.00 50.72 197 ARG A C 1
ATOM 1524 O O . ARG A 1 197 ? 7.499 22.823 3.022 1.00 50.72 197 ARG A O 1
ATOM 1531 N N . GLY A 1 198 ? 7.175 20.638 3.391 1.00 48.41 198 GLY A N 1
ATOM 1532 C CA . GLY A 1 198 ? 8.477 20.186 2.897 1.00 48.41 198 GLY A CA 1
ATOM 1533 C C . GLY A 1 198 ? 8.618 20.353 1.385 1.00 48.41 198 GLY A C 1
ATOM 1534 O O . GLY A 1 198 ? 9.614 20.902 0.927 1.00 48.41 198 GLY A O 1
ATOM 1535 N N . CYS A 1 199 ? 7.597 19.963 0.619 1.00 46.75 199 CYS A N 1
ATOM 1536 C CA . CYS A 1 199 ? 7.564 20.139 -0.833 1.00 46.75 199 CYS A CA 1
ATOM 1537 C C . CYS A 1 199 ? 7.503 21.621 -1.228 1.00 46.75 199 CYS A C 1
ATOM 1539 O O . CYS A 1 199 ? 8.238 22.040 -2.114 1.00 46.75 199 CYS A O 1
ATOM 1541 N N . VAL A 1 200 ? 6.701 22.435 -0.533 1.00 45.41 200 VAL A N 1
ATOM 1542 C CA . VAL A 1 200 ? 6.618 23.882 -0.796 1.00 45.41 200 VAL A CA 1
ATOM 1543 C C . VAL A 1 200 ? 7.894 24.613 -0.357 1.00 45.41 200 VAL A C 1
ATOM 1545 O O . VAL A 1 200 ? 8.359 25.500 -1.061 1.00 45.41 200 VAL A O 1
ATOM 1548 N N . ALA A 1 201 ? 8.520 24.232 0.760 1.00 36.72 201 ALA A N 1
ATOM 1549 C CA . ALA A 1 201 ? 9.788 24.825 1.195 1.00 36.72 201 ALA A CA 1
ATOM 1550 C C . ALA A 1 201 ? 10.975 24.432 0.302 1.00 36.72 201 ALA A C 1
ATOM 1552 O O . ALA A 1 201 ? 11.891 25.234 0.144 1.00 36.72 201 ALA A O 1
ATOM 1553 N N . ALA A 1 202 ? 10.960 23.228 -0.279 1.00 41.22 202 ALA A N 1
ATOM 1554 C CA . ALA A 1 202 ? 11.920 22.820 -1.302 1.00 41.22 202 ALA A CA 1
ATOM 1555 C C . ALA A 1 202 ? 11.717 23.594 -2.617 1.00 41.22 202 ALA A C 1
ATOM 1557 O O . ALA A 1 202 ? 12.689 23.877 -3.303 1.00 41.22 202 ALA A O 1
ATOM 1558 N N . TRP A 1 203 ? 10.477 23.989 -2.926 1.00 39.72 203 TRP A N 1
ATOM 1559 C CA . TRP A 1 203 ? 10.131 24.799 -4.097 1.00 39.72 203 TRP A CA 1
ATOM 1560 C C . TRP A 1 203 ? 10.450 26.295 -3.925 1.00 39.72 203 TRP A C 1
ATOM 1562 O O . TRP A 1 203 ? 10.775 26.965 -4.889 1.00 39.72 203 TRP A O 1
ATOM 1572 N N . LEU A 1 204 ? 10.403 26.827 -2.698 1.00 35.16 204 LEU A N 1
ATOM 1573 C CA . LEU A 1 204 ? 10.748 28.229 -2.401 1.00 35.16 204 LEU A CA 1
ATOM 1574 C C . LEU A 1 204 ? 12.257 28.483 -2.228 1.00 35.16 204 LEU A C 1
ATOM 1576 O O . LEU A 1 204 ? 12.664 29.633 -2.082 1.00 35.16 204 LEU A O 1
ATOM 1580 N N . ARG A 1 205 ? 13.080 27.430 -2.170 1.00 35.41 205 ARG A N 1
ATOM 1581 C CA . ARG A 1 205 ? 14.548 27.523 -2.031 1.00 35.41 205 ARG A CA 1
ATOM 1582 C C . ARG A 1 205 ? 15.310 26.981 -3.246 1.00 35.41 205 ARG A C 1
ATOM 1584 O O . ARG A 1 205 ? 16.529 26.848 -3.157 1.00 35.41 205 ARG A O 1
ATOM 1591 N N . GLY A 1 206 ? 14.598 26.637 -4.318 1.00 35.19 206 GLY A N 1
ATOM 1592 C CA . GLY A 1 206 ? 15.150 26.301 -5.630 1.00 35.19 206 GLY A CA 1
ATOM 1593 C C . GLY A 1 206 ? 14.874 27.433 -6.598 1.00 35.19 206 GLY A C 1
ATOM 1594 O O . GLY A 1 206 ? 13.689 27.817 -6.684 1.00 35.19 206 GLY A O 1
#

pLDDT: mean 78.95, std 13.48, range [35.16, 96.44]

Radius of gyration: 20.08 Å; chains: 1; bounding box: 50×44×56 Å

InterPro domains:
  IPR000326 Phosphatidic acid phosphatase type 2/haloperoxidase [PF01569] (80-187)
  IPR036938 Phosphatidic acid phosphatase type 2/haloperoxidase superfamily [SSF48317] (31-197)